Protein AF-A0A1M6ESG2-F1 (afdb_monomer)

InterPro domains:
  IPR046499 Domain of unknown function DUF6677 [PF20382] (13-50)

Structure (mmCIF, N/CA/C/O backbone):
data_AF-A0A1M6ESG2-F1
#
_entry.id   AF-A0A1M6ESG2-F1
#
loop_
_atom_site.group_PDB
_atom_site.id
_atom_site.type_symbol
_atom_site.label_atom_id
_atom_site.label_alt_id
_atom_site.label_comp_id
_atom_site.label_asym_id
_atom_site.label_entity_id
_atom_site.label_seq_id
_atom_site.pdbx_PDB_ins_code
_atom_site.Cartn_x
_atom_site.Cartn_y
_atom_site.Cartn_z
_atom_site.occupancy
_atom_site.B_iso_or_equiv
_atom_site.auth_seq_id
_atom_site.auth_comp_id
_atom_site.auth_asym_id
_atom_site.auth_atom_id
_atom_site.pdbx_PDB_model_num
ATOM 1 N N . MET A 1 1 ? -15.872 -0.713 32.027 1.00 65.50 1 MET A N 1
ATOM 2 C CA . MET A 1 1 ? -15.291 0.191 31.007 1.00 65.50 1 MET A CA 1
ATOM 3 C C . MET A 1 1 ? -13.939 -0.360 30.588 1.00 65.50 1 MET A C 1
ATOM 5 O O . MET A 1 1 ? -13.193 -0.824 31.445 1.00 65.50 1 MET A O 1
ATOM 9 N N . LYS A 1 2 ? -13.654 -0.403 29.286 1.00 86.25 2 LYS A N 1
ATOM 10 C CA . LYS A 1 2 ? -12.366 -0.890 28.767 1.00 86.25 2 LYS A CA 1
ATOM 11 C C . LYS A 1 2 ? -11.299 0.181 29.011 1.00 86.25 2 LYS A C 1
ATOM 13 O O . LYS A 1 2 ? -11.618 1.360 29.013 1.00 86.25 2 LYS A O 1
ATOM 18 N N . SER A 1 3 ? -10.057 -0.213 29.293 1.00 93.06 3 SER A N 1
ATOM 19 C CA . SER A 1 3 ? -8.995 0.742 29.654 1.00 93.06 3 SER A CA 1
ATOM 20 C C . SER A 1 3 ? -8.219 1.209 28.421 1.00 93.06 3 SER A C 1
ATOM 22 O O . SER A 1 3 ? -7.765 0.377 27.630 1.00 93.06 3 SER A O 1
ATOM 24 N N . ARG A 1 4 ? -7.990 2.525 28.291 1.00 91.50 4 ARG A N 1
ATOM 25 C CA . ARG A 1 4 ? -7.125 3.108 27.245 1.00 91.50 4 ARG A CA 1
ATOM 26 C C . ARG A 1 4 ? -5.704 2.558 27.290 1.00 91.50 4 ARG A C 1
ATOM 28 O O . ARG A 1 4 ? -5.170 2.156 26.259 1.00 91.50 4 ARG A O 1
ATOM 35 N N . PHE A 1 5 ? -5.139 2.450 28.493 1.00 93.12 5 PHE A N 1
ATOM 36 C CA . PHE A 1 5 ? -3.799 1.904 28.695 1.00 93.12 5 PHE A CA 1
ATOM 37 C C . PHE A 1 5 ? -3.711 0.443 28.241 1.00 93.12 5 PHE A C 1
ATOM 39 O O . PHE A 1 5 ? -2.838 0.101 27.451 1.00 93.12 5 PHE A O 1
ATOM 46 N N . LYS A 1 6 ? -4.667 -0.411 28.641 1.00 95.12 6 LYS A N 1
ATOM 47 C CA . LYS A 1 6 ? -4.703 -1.808 28.166 1.00 95.12 6 LYS A CA 1
ATOM 48 C C . LYS A 1 6 ? -4.867 -1.890 26.650 1.00 95.12 6 LYS A C 1
ATOM 50 O O . LYS A 1 6 ? -4.175 -2.675 26.020 1.00 95.12 6 LYS A O 1
ATOM 55 N N . THR A 1 7 ? -5.727 -1.052 26.070 1.00 95.06 7 THR A N 1
ATOM 56 C CA . THR A 1 7 ? -5.921 -0.968 24.612 1.00 95.06 7 THR A CA 1
ATOM 57 C C . THR A 1 7 ? -4.618 -0.608 23.898 1.00 95.06 7 THR A C 1
ATOM 59 O O . THR A 1 7 ? -4.300 -1.198 22.871 1.00 95.06 7 THR A O 1
ATOM 62 N N . PHE A 1 8 ? -3.841 0.327 24.451 1.00 94.44 8 PHE A N 1
ATOM 63 C CA . PHE A 1 8 ? -2.551 0.738 23.895 1.00 94.44 8 PHE A CA 1
ATOM 64 C C . PHE A 1 8 ? -1.536 -0.405 23.938 1.00 94.44 8 PHE A C 1
ATOM 66 O O . PHE A 1 8 ? -0.973 -0.752 22.905 1.00 94.44 8 PHE A O 1
ATOM 73 N N . ILE A 1 9 ? -1.376 -1.043 25.102 1.00 96.75 9 ILE A N 1
ATOM 74 C CA . ILE A 1 9 ? -0.462 -2.180 25.272 1.00 96.75 9 ILE A CA 1
ATOM 75 C C . ILE A 1 9 ? -0.842 -3.336 24.343 1.00 96.75 9 ILE A C 1
ATOM 77 O O . ILE A 1 9 ? 0.025 -3.897 23.679 1.00 96.75 9 ILE A O 1
ATOM 81 N N . LEU A 1 10 ? -2.132 -3.667 24.234 1.00 96.44 10 LEU A N 1
ATOM 82 C CA . LEU A 1 10 ? -2.577 -4.745 23.350 1.00 96.44 10 LEU A CA 1
ATOM 83 C C . LEU A 1 10 ? -2.401 -4.406 21.869 1.00 96.44 10 LEU A C 1
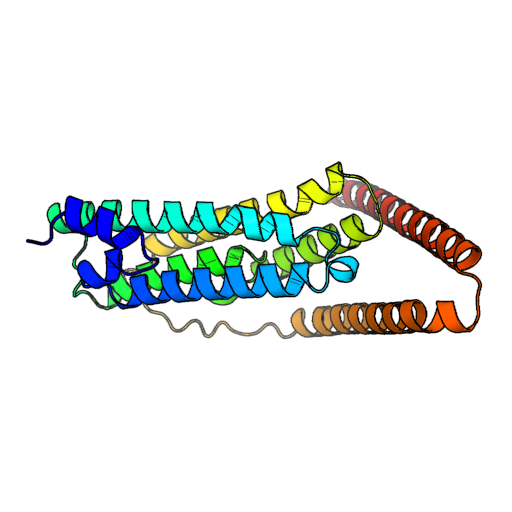ATOM 85 O O . LEU A 1 10 ? -2.177 -5.308 21.072 1.00 96.44 10 LEU A O 1
ATOM 89 N N . SER A 1 11 ? -2.433 -3.124 21.501 1.00 95.44 11 SER A N 1
ATOM 90 C CA . SER A 1 11 ? -2.168 -2.686 20.126 1.00 95.44 11 SER A CA 1
ATOM 91 C C . SER A 1 11 ? -0.721 -2.923 19.685 1.00 95.44 11 SER A C 1
ATOM 93 O O . SER A 1 11 ? -0.436 -2.798 18.499 1.00 95.44 11 SER A O 1
ATOM 95 N N . ALA A 1 12 ? 0.193 -3.306 20.584 1.00 94.81 12 ALA A N 1
ATOM 96 C CA . ALA A 1 12 ? 1.509 -3.798 20.179 1.00 94.81 12 ALA A CA 1
ATOM 97 C C . ALA A 1 12 ? 1.399 -5.039 19.272 1.00 94.81 12 ALA A C 1
ATOM 99 O O . ALA A 1 12 ? 2.230 -5.241 18.391 1.00 94.81 12 ALA A O 1
ATOM 100 N N . ILE A 1 13 ? 0.350 -5.850 19.423 1.00 96.06 13 ILE A N 1
ATOM 101 C CA . ILE A 1 13 ? 0.052 -6.938 18.491 1.00 96.06 13 ILE A CA 1
ATOM 102 C C . ILE A 1 13 ? -1.038 -6.442 17.528 1.00 96.06 13 ILE A C 1
ATOM 104 O O . ILE A 1 13 ? -2.117 -6.058 17.994 1.00 96.06 13 ILE A O 1
ATOM 108 N N . PRO A 1 14 ? -0.790 -6.448 16.202 1.00 94.69 14 PRO A N 1
ATOM 109 C CA . PRO A 1 14 ? -1.751 -5.970 15.216 1.00 94.69 14 PRO A CA 1
ATOM 110 C C . PRO A 1 14 ? -3.157 -6.538 15.427 1.00 94.69 14 PRO A C 1
ATOM 112 O O . PRO A 1 14 ? -3.349 -7.752 15.460 1.00 94.69 14 PRO A O 1
ATOM 115 N N . GLY A 1 15 ? -4.139 -5.650 15.574 1.00 95.00 15 GLY A N 1
ATOM 116 C CA . GLY A 1 15 ? -5.551 -5.997 15.702 1.00 95.00 15 GLY A CA 1
ATOM 117 C C . GLY A 1 15 ? -6.035 -6.334 17.115 1.00 95.00 15 GLY A C 1
ATOM 118 O O . GLY A 1 15 ? -7.230 -6.188 17.386 1.00 95.00 15 GLY A O 1
ATOM 119 N N . LEU A 1 16 ? -5.155 -6.710 18.053 1.00 96.62 16 LEU A N 1
ATOM 120 C CA . LEU A 1 16 ? -5.589 -7.081 19.408 1.00 96.62 16 LEU A CA 1
ATOM 121 C C . LEU A 1 16 ? -6.194 -5.903 20.180 1.00 96.62 16 LEU A C 1
ATOM 123 O O . LEU A 1 16 ? -7.131 -6.106 20.951 1.00 96.62 16 LEU A O 1
ATOM 127 N N . GLY A 1 17 ? -5.717 -4.674 19.957 1.00 96.31 17 GLY A N 1
ATOM 128 C CA . GLY A 1 17 ? -6.309 -3.469 20.547 1.00 96.31 17 GLY A CA 1
ATOM 129 C C . GLY A 1 17 ? -7.809 -3.355 20.254 1.00 96.31 17 GLY A C 1
ATOM 130 O O . GLY A 1 17 ? -8.613 -3.201 21.172 1.00 96.31 17 GLY A O 1
ATOM 131 N N . HIS A 1 18 ? -8.204 -3.512 18.989 1.00 96.25 18 HIS A N 1
ATOM 132 C CA . HIS A 1 18 ? -9.606 -3.475 18.557 1.00 96.25 18 HIS A CA 1
ATOM 133 C C . HIS A 1 18 ? -10.414 -4.676 19.042 1.00 96.25 18 HIS A C 1
ATOM 135 O O . HIS A 1 18 ? -11.545 -4.496 19.490 1.00 96.25 18 HIS A O 1
ATOM 141 N N . ILE A 1 19 ? -9.825 -5.876 19.040 1.00 96.38 19 ILE A N 1
ATOM 142 C CA . ILE A 1 19 ? -10.475 -7.082 19.581 1.00 96.38 19 ILE A CA 1
ATOM 143 C C . ILE A 1 19 ? -10.783 -6.895 21.069 1.00 96.38 19 ILE A C 1
ATOM 145 O O . ILE A 1 19 ? -11.898 -7.169 21.510 1.00 96.38 19 ILE A O 1
ATOM 149 N N . TYR A 1 20 ? -9.847 -6.339 21.844 1.00 96.31 20 TYR A N 1
ATOM 150 C CA . TYR A 1 20 ? -10.104 -5.997 23.241 1.00 96.31 20 TYR A CA 1
ATOM 151 C C . TYR A 1 20 ? -11.260 -5.011 23.370 1.00 96.31 20 TYR A C 1
ATOM 153 O O . TYR A 1 20 ? -12.117 -5.211 24.229 1.00 96.31 20 TYR A O 1
ATOM 161 N N . LEU A 1 21 ? -11.340 -4.003 22.492 1.00 94.44 21 LEU A N 1
ATOM 162 C CA . LEU A 1 21 ? -12.456 -3.052 22.425 1.00 94.44 21 LEU A CA 1
ATOM 163 C C . LEU A 1 21 ? -13.793 -3.675 22.022 1.00 94.44 21 LEU A C 1
ATOM 165 O O . LEU A 1 21 ? -14.824 -3.110 22.375 1.00 94.44 21 LEU A O 1
ATOM 169 N N . GLY A 1 22 ? -13.814 -4.894 21.483 1.00 92.69 22 GLY A N 1
ATOM 170 C CA . GLY A 1 22 ? -15.018 -5.562 20.975 1.00 92.69 22 GLY A CA 1
ATOM 171 C C . GLY A 1 22 ? -15.261 -5.303 19.486 1.00 92.69 22 GLY A C 1
ATOM 172 O O . GLY A 1 22 ? -16.170 -5.884 18.912 1.00 92.69 22 GLY A O 1
ATOM 173 N N . ASP A 1 23 ? -14.411 -4.497 18.843 1.00 93.38 23 ASP A N 1
ATOM 174 C CA . ASP A 1 23 ? -14.426 -4.234 17.400 1.00 93.38 23 ASP A CA 1
ATOM 175 C C . ASP A 1 23 ? -13.613 -5.326 16.672 1.00 93.38 23 ASP A C 1
ATOM 177 O O . ASP A 1 23 ? -12.564 -5.085 16.065 1.00 93.38 23 ASP A O 1
ATOM 181 N N . THR A 1 24 ? -14.054 -6.580 16.826 1.00 94.50 24 THR A N 1
ATOM 182 C CA . THR A 1 24 ? -13.313 -7.777 16.393 1.00 94.50 24 THR A CA 1
ATOM 183 C C . THR A 1 24 ? -13.048 -7.775 14.891 1.00 94.50 24 THR A C 1
ATOM 185 O O . THR A 1 24 ? -11.926 -8.051 14.468 1.00 94.50 24 THR A O 1
ATOM 188 N N . SER A 1 25 ? -14.045 -7.403 14.084 1.00 93.94 25 SER A N 1
ATOM 189 C CA . SER A 1 25 ? -13.920 -7.310 12.626 1.00 93.94 25 SER A CA 1
ATOM 190 C C . SER A 1 25 ? -12.795 -6.361 12.221 1.00 93.94 25 SER A C 1
ATOM 192 O O . SER A 1 25 ? -11.955 -6.709 11.392 1.00 93.94 25 SER A O 1
ATOM 194 N N . ARG A 1 26 ? -12.716 -5.187 12.857 1.00 94.75 26 ARG A N 1
ATOM 195 C CA . ARG A 1 26 ? -11.664 -4.204 12.591 1.00 94.75 26 ARG A CA 1
ATOM 196 C C . ARG A 1 26 ? -10.283 -4.700 13.002 1.00 94.75 26 ARG A C 1
ATOM 198 O O . ARG A 1 26 ? -9.318 -4.496 12.267 1.00 94.75 26 ARG A O 1
ATOM 205 N N . GLY A 1 27 ? -10.198 -5.400 14.133 1.00 96.69 27 GLY A N 1
ATOM 206 C CA . GLY A 1 27 ? -8.962 -6.045 14.567 1.00 96.69 27 GLY A CA 1
ATOM 207 C C . GLY A 1 27 ? -8.467 -7.106 13.582 1.00 96.69 27 GLY A C 1
ATOM 208 O O . GLY A 1 27 ? -7.297 -7.093 13.204 1.00 96.69 27 GLY A O 1
ATOM 209 N N . ILE A 1 28 ? -9.367 -7.967 13.095 1.00 97.50 28 ILE A N 1
ATOM 210 C CA . ILE A 1 28 ? -9.048 -8.984 12.082 1.00 97.50 28 ILE A CA 1
ATOM 211 C C . ILE A 1 28 ? -8.549 -8.332 10.789 1.00 97.50 28 ILE A C 1
ATOM 213 O O . ILE A 1 28 ? -7.563 -8.799 10.222 1.00 97.50 28 ILE A O 1
ATOM 217 N N . ILE A 1 29 ? -9.171 -7.235 10.339 1.00 97.69 29 ILE A N 1
ATOM 218 C CA . ILE A 1 29 ? -8.730 -6.534 9.126 1.00 97.69 29 ILE A CA 1
ATOM 219 C C . ILE A 1 29 ? -7.280 -6.050 9.266 1.00 97.69 29 ILE A C 1
ATOM 221 O O . ILE A 1 29 ? -6.479 -6.283 8.363 1.00 97.69 29 ILE A O 1
ATOM 225 N N . PHE A 1 30 ? -6.908 -5.430 10.392 1.00 97.81 30 PHE A N 1
ATOM 226 C CA . PHE A 1 30 ? -5.522 -4.998 10.617 1.00 97.81 30 PHE A CA 1
ATOM 227 C C . PHE A 1 30 ? -4.536 -6.161 10.717 1.00 97.81 30 PHE A C 1
ATOM 229 O O . PHE A 1 30 ? -3.433 -6.070 10.178 1.00 97.81 30 PHE A O 1
ATOM 236 N N . PHE A 1 31 ? -4.930 -7.252 11.376 1.00 97.50 31 PHE A N 1
ATOM 237 C CA . PHE A 1 31 ? -4.107 -8.454 11.459 1.00 97.50 31 PHE A CA 1
ATOM 238 C C . PHE A 1 31 ? -3.822 -9.028 10.064 1.00 97.50 31 PHE A C 1
ATOM 240 O O . PHE A 1 31 ? -2.662 -9.208 9.695 1.00 97.50 31 PHE A O 1
ATOM 247 N N . ILE A 1 32 ? -4.869 -9.230 9.253 1.00 97.75 32 ILE A N 1
ATOM 248 C CA . ILE A 1 32 ? -4.740 -9.709 7.870 1.00 97.75 32 ILE A CA 1
ATOM 249 C C . ILE A 1 32 ? -3.886 -8.745 7.046 1.00 97.75 32 ILE A C 1
ATOM 251 O O . ILE A 1 32 ? -3.009 -9.190 6.312 1.00 97.75 32 ILE A O 1
ATOM 255 N N . ALA A 1 33 ? -4.099 -7.435 7.178 1.00 96.81 33 ALA A N 1
ATOM 256 C CA . ALA A 1 33 ? -3.350 -6.434 6.427 1.00 96.81 33 ALA A CA 1
ATOM 257 C C . ALA A 1 33 ? -1.839 -6.508 6.694 1.00 96.81 33 ALA A C 1
ATOM 259 O O . ALA A 1 33 ? -1.052 -6.478 5.750 1.00 96.81 33 ALA A O 1
ATOM 260 N N . ILE A 1 34 ? -1.433 -6.672 7.958 1.00 96.25 34 ILE A N 1
ATOM 261 C CA . ILE A 1 34 ? -0.022 -6.856 8.318 1.00 96.25 34 ILE A CA 1
ATOM 262 C C . ILE A 1 34 ? 0.521 -8.173 7.760 1.00 96.25 34 ILE A C 1
ATOM 264 O O . ILE A 1 34 ? 1.595 -8.173 7.165 1.00 96.25 34 ILE A O 1
ATOM 268 N N . VAL A 1 35 ? -0.217 -9.281 7.884 1.00 96.69 35 VAL A N 1
ATOM 269 C CA . VAL A 1 35 ? 0.207 -10.581 7.330 1.00 96.69 35 VAL A CA 1
ATOM 270 C C . VAL A 1 35 ? 0.411 -10.493 5.815 1.00 96.69 35 VAL A C 1
ATOM 272 O O . VAL A 1 35 ? 1.445 -10.927 5.307 1.00 96.69 35 VAL A O 1
ATOM 275 N N . VAL A 1 36 ? -0.534 -9.883 5.096 1.00 95.12 36 VAL A N 1
ATOM 276 C CA . VAL A 1 36 ? -0.448 -9.673 3.644 1.00 95.12 36 VAL A CA 1
ATOM 277 C C . VAL A 1 36 ? 0.743 -8.786 3.289 1.00 95.12 36 VAL A C 1
ATOM 279 O O . VAL A 1 36 ? 1.459 -9.104 2.341 1.00 95.12 36 VAL A O 1
ATOM 282 N N . MET A 1 37 ? 1.002 -7.712 4.039 1.00 93.88 37 MET A N 1
ATOM 283 C CA . MET A 1 37 ? 2.168 -6.853 3.807 1.00 93.88 37 MET A CA 1
ATOM 284 C C . MET A 1 37 ? 3.491 -7.584 4.036 1.00 93.88 37 MET A C 1
ATOM 286 O O . MET A 1 37 ? 4.368 -7.505 3.179 1.00 93.88 37 MET A O 1
ATOM 290 N N . CY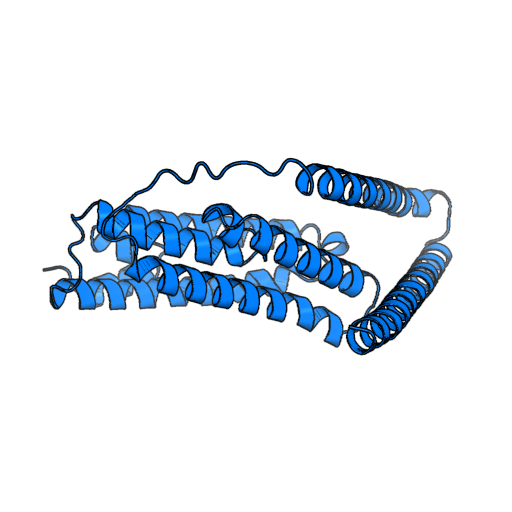S A 1 38 ? 3.631 -8.327 5.138 1.00 94.75 38 CYS A N 1
ATOM 291 C CA . CYS A 1 38 ? 4.831 -9.114 5.428 1.00 94.75 38 CYS A CA 1
ATOM 292 C C . CYS A 1 38 ? 5.081 -10.173 4.348 1.00 94.75 38 CYS A C 1
ATOM 294 O O . CYS A 1 38 ? 6.207 -10.328 3.873 1.00 94.75 38 CYS A O 1
ATOM 296 N N . PHE A 1 39 ? 4.025 -10.876 3.926 1.00 94.25 39 PHE A N 1
ATOM 297 C CA . PHE A 1 39 ? 4.115 -11.857 2.849 1.00 94.25 39 PHE A CA 1
ATOM 298 C C . PHE A 1 39 ? 4.499 -11.199 1.519 1.00 94.25 39 PHE A C 1
ATOM 300 O O . PHE A 1 39 ? 5.395 -11.686 0.837 1.00 94.25 39 PHE A O 1
ATOM 307 N N . SER A 1 40 ? 3.875 -10.069 1.174 1.00 90.50 40 SER A N 1
ATOM 308 C CA . SER A 1 40 ? 4.159 -9.339 -0.069 1.00 90.50 40 SER A CA 1
ATOM 309 C C . SER A 1 40 ? 5.597 -8.822 -0.102 1.00 90.50 40 SER A C 1
ATOM 311 O O . SER A 1 40 ? 6.292 -9.031 -1.091 1.00 90.50 40 SER A O 1
ATOM 313 N N . SER A 1 41 ? 6.075 -8.219 0.993 1.00 91.69 41 SER A N 1
ATOM 314 C CA . SER A 1 41 ? 7.471 -7.783 1.140 1.00 91.69 41 SER A CA 1
ATOM 315 C C . SER A 1 41 ? 8.440 -8.961 0.993 1.00 91.69 41 SER A C 1
ATOM 317 O O . SER A 1 41 ? 9.367 -8.877 0.191 1.00 91.69 41 SER A O 1
ATOM 319 N N . SER A 1 42 ? 8.175 -10.091 1.659 1.00 90.75 42 SER A N 1
ATOM 320 C CA . SER A 1 42 ? 9.022 -11.292 1.569 1.00 90.75 42 SER A CA 1
ATOM 321 C C . SER A 1 42 ? 9.051 -11.872 0.151 1.00 90.75 42 SER A C 1
ATOM 323 O O . SER A 1 42 ? 10.116 -12.192 -0.374 1.00 90.75 42 SER A O 1
ATOM 325 N N . PHE A 1 43 ? 7.886 -11.976 -0.496 1.00 89.50 43 PHE A N 1
ATOM 326 C CA . PHE A 1 43 ? 7.759 -12.463 -1.869 1.00 89.50 43 PHE A CA 1
ATOM 327 C C . PHE A 1 43 ? 8.506 -11.563 -2.857 1.00 89.50 43 PHE A C 1
ATOM 329 O O . PHE A 1 43 ? 9.227 -12.057 -3.724 1.00 89.50 43 PHE A O 1
ATOM 336 N N . MET A 1 44 ? 8.369 -10.243 -2.723 1.00 88.44 44 MET A N 1
ATOM 337 C CA . MET A 1 44 ? 9.058 -9.285 -3.587 1.00 88.44 44 MET A CA 1
ATOM 338 C C . MET A 1 44 ? 10.565 -9.252 -3.324 1.00 88.44 44 MET A C 1
ATOM 340 O O . MET A 1 44 ? 11.333 -9.153 -4.276 1.00 88.44 44 MET A O 1
ATOM 344 N N . GLY A 1 45 ? 10.991 -9.372 -2.064 1.00 88.50 45 GLY A N 1
ATOM 345 C CA . GLY A 1 45 ? 12.401 -9.453 -1.683 1.00 88.50 45 GLY A CA 1
ATOM 346 C C . GLY A 1 45 ? 13.075 -10.708 -2.237 1.00 88.50 45 GLY A C 1
ATOM 347 O O . GLY A 1 45 ? 14.169 -10.628 -2.787 1.00 88.50 45 GLY A O 1
ATOM 348 N N . TYR A 1 46 ? 12.387 -11.854 -2.199 1.00 87.50 46 TYR A N 1
ATOM 349 C CA . TYR A 1 46 ? 12.862 -13.084 -2.840 1.00 87.50 46 TYR A CA 1
ATOM 350 C C . TYR A 1 46 ? 12.982 -12.939 -4.368 1.00 87.50 46 TYR A C 1
ATOM 352 O O . TYR A 1 46 ? 13.898 -13.481 -4.978 1.00 87.50 46 TYR A O 1
ATOM 360 N N . ASN A 1 47 ? 12.090 -12.162 -4.989 1.00 82.38 47 ASN A N 1
ATOM 361 C CA . ASN A 1 47 ? 12.079 -11.884 -6.428 1.00 82.38 47 ASN A CA 1
ATOM 362 C C . ASN A 1 47 ? 12.673 -10.496 -6.756 1.00 82.38 47 ASN A C 1
ATOM 364 O O . ASN A 1 47 ? 12.131 -9.766 -7.592 1.00 82.38 47 ASN A O 1
ATOM 368 N N . HIS A 1 48 ? 13.775 -10.115 -6.096 1.00 77.44 48 HIS A N 1
ATOM 369 C CA . HIS A 1 48 ? 14.353 -8.766 -6.172 1.00 77.44 48 HIS A CA 1
ATOM 370 C C . HIS A 1 48 ? 14.612 -8.277 -7.608 1.00 77.44 48 HIS A C 1
ATOM 372 O O . HIS A 1 48 ? 14.377 -7.108 -7.912 1.00 77.44 48 HIS A O 1
ATOM 378 N N . GLU A 1 49 ? 15.058 -9.165 -8.499 1.00 71.25 49 GLU A N 1
ATOM 379 C CA . GLU A 1 49 ? 15.332 -8.847 -9.908 1.00 71.25 49 GLU A CA 1
ATOM 380 C C . GLU A 1 49 ? 14.079 -8.384 -10.667 1.00 71.25 49 GLU A C 1
ATOM 382 O O . GLU A 1 49 ? 14.162 -7.497 -11.512 1.00 71.25 49 GLU A O 1
ATOM 387 N N . VAL A 1 50 ? 12.909 -8.938 -10.333 1.00 70.06 50 VAL A N 1
ATOM 388 C CA . VAL A 1 50 ? 11.626 -8.597 -10.969 1.00 70.06 50 VAL A CA 1
ATOM 389 C C . VAL A 1 50 ? 11.050 -7.309 -10.382 1.00 70.06 50 VAL A C 1
ATOM 391 O O . VAL A 1 50 ? 10.507 -6.479 -11.106 1.00 70.06 50 VAL A O 1
ATOM 394 N N . PHE A 1 51 ? 11.168 -7.125 -9.066 1.00 72.19 51 PHE A N 1
ATOM 395 C CA . PHE A 1 51 ? 10.538 -6.006 -8.361 1.00 72.19 51 PHE A CA 1
ATOM 396 C C . PHE A 1 51 ? 11.460 -4.804 -8.128 1.00 72.19 51 PHE A C 1
ATOM 398 O O . PHE A 1 51 ? 11.023 -3.829 -7.521 1.00 72.19 51 PHE A O 1
ATOM 405 N N . ASN A 1 52 ? 12.705 -4.851 -8.613 1.00 71.50 52 ASN A N 1
ATOM 406 C CA . ASN A 1 52 ? 13.667 -3.744 -8.656 1.00 71.50 52 ASN A CA 1
ATOM 407 C C . ASN A 1 52 ? 13.708 -2.902 -7.362 1.00 71.50 52 ASN A C 1
ATOM 409 O O . ASN A 1 52 ? 13.502 -1.688 -7.378 1.00 71.50 52 ASN A O 1
ATOM 413 N N . GLY A 1 53 ? 13.879 -3.560 -6.211 1.00 73.25 53 GLY A N 1
ATOM 414 C CA . GLY A 1 53 ? 13.982 -2.872 -4.920 1.00 73.25 53 GLY A CA 1
ATOM 415 C C . GLY A 1 53 ? 12.665 -2.366 -4.310 1.00 73.25 53 GLY A C 1
ATOM 416 O O . GLY A 1 53 ? 12.685 -1.857 -3.193 1.00 73.25 53 GLY A O 1
ATOM 417 N N . MET A 1 54 ? 11.501 -2.558 -4.948 1.00 76.25 54 MET A N 1
ATOM 418 C CA . MET A 1 54 ? 10.206 -2.115 -4.395 1.00 76.25 54 MET A CA 1
ATOM 419 C C . MET A 1 54 ? 9.830 -2.770 -3.059 1.00 76.25 54 MET A C 1
ATOM 421 O O . MET A 1 54 ? 9.003 -2.228 -2.330 1.00 76.25 54 MET A O 1
ATOM 425 N N . HIS A 1 55 ? 10.415 -3.916 -2.713 1.00 86.06 55 HIS A N 1
ATOM 426 C CA . HIS A 1 55 ? 10.188 -4.574 -1.423 1.00 86.06 55 HIS A CA 1
ATOM 427 C C . HIS A 1 55 ? 10.484 -3.653 -0.222 1.00 86.06 55 HIS A C 1
ATOM 429 O O . HIS A 1 55 ? 9.674 -3.608 0.703 1.00 86.06 55 HIS A O 1
ATOM 435 N N . HIS A 1 56 ? 11.529 -2.816 -0.293 1.00 86.00 56 HIS A N 1
ATOM 436 C CA . HIS A 1 56 ? 11.848 -1.826 0.745 1.00 86.00 56 HIS A CA 1
ATOM 437 C C . HIS A 1 56 ? 10.733 -0.807 0.973 1.00 86.00 56 HIS A C 1
ATOM 439 O O . HIS A 1 56 ? 10.504 -0.346 2.089 1.00 86.00 56 HIS A O 1
ATOM 445 N N . PHE A 1 57 ? 10.003 -0.456 -0.084 1.00 83.88 57 PHE A N 1
ATOM 446 C CA . PHE A 1 57 ? 8.872 0.445 0.052 1.00 83.88 57 PHE A CA 1
ATOM 447 C C . PHE A 1 57 ? 7.745 -0.197 0.882 1.00 83.88 57 PHE A C 1
ATOM 449 O O . PHE A 1 57 ? 7.204 0.446 1.781 1.00 83.88 57 PHE A O 1
ATOM 456 N N . PHE A 1 58 ? 7.430 -1.476 0.647 1.00 86.44 58 PHE A N 1
ATOM 457 C CA . PHE A 1 58 ? 6.439 -2.206 1.448 1.00 86.44 58 PHE A CA 1
ATOM 458 C C . PHE A 1 58 ? 6.916 -2.451 2.885 1.00 86.44 58 PHE A C 1
ATOM 460 O O . PHE A 1 58 ? 6.116 -2.336 3.810 1.00 86.44 58 PHE A O 1
ATOM 467 N N . GLU A 1 59 ? 8.209 -2.708 3.090 1.00 91.50 59 GLU A N 1
ATOM 468 C CA . GLU A 1 59 ? 8.818 -2.811 4.425 1.00 91.50 59 GLU A CA 1
ATOM 469 C C . GLU A 1 59 ? 8.624 -1.529 5.234 1.00 91.50 59 GLU A C 1
ATOM 471 O O . GLU A 1 59 ? 8.241 -1.595 6.399 1.00 91.50 59 GLU A O 1
ATOM 476 N N . CYS A 1 60 ? 8.791 -0.361 4.606 1.00 91.56 60 CYS A N 1
ATOM 477 C CA . CYS A 1 60 ? 8.527 0.933 5.234 1.00 91.56 60 CYS A CA 1
ATOM 478 C C . CYS A 1 60 ? 7.043 1.151 5.578 1.00 91.56 60 CYS A C 1
ATOM 480 O O . CYS A 1 60 ? 6.739 1.869 6.531 1.00 91.56 60 CYS A O 1
ATOM 482 N N . LEU A 1 61 ? 6.105 0.538 4.847 1.00 92.31 61 LEU A N 1
ATOM 483 C CA . LEU A 1 61 ? 4.672 0.650 5.144 1.00 92.31 61 LEU A CA 1
ATOM 484 C C . LEU A 1 61 ? 4.242 -0.175 6.362 1.00 92.31 61 LEU A C 1
ATOM 486 O O . LEU A 1 61 ? 3.283 0.211 7.029 1.00 92.31 61 LEU A O 1
ATOM 490 N N . ILE A 1 62 ? 4.940 -1.264 6.689 1.00 95.38 62 ILE A N 1
ATOM 491 C CA . ILE A 1 62 ? 4.617 -2.119 7.843 1.00 95.38 62 ILE A CA 1
ATOM 492 C C . ILE A 1 62 ? 4.627 -1.338 9.171 1.00 95.38 62 ILE A C 1
ATOM 494 O O . ILE A 1 62 ? 3.597 -1.344 9.850 1.00 95.38 62 ILE A O 1
ATOM 498 N N . PRO A 1 63 ? 5.706 -0.627 9.570 1.00 95.81 63 PRO A N 1
ATOM 499 C CA . PRO A 1 63 ? 5.709 0.136 10.817 1.00 95.81 63 PRO A CA 1
ATOM 500 C C . PRO A 1 63 ? 4.704 1.294 10.786 1.00 95.81 63 PRO A C 1
ATOM 502 O O . PRO A 1 63 ? 4.127 1.626 11.821 1.00 95.81 63 PRO A O 1
ATOM 505 N N . ILE A 1 64 ? 4.433 1.873 9.609 1.00 95.06 64 ILE A N 1
ATOM 506 C CA . ILE A 1 64 ? 3.410 2.916 9.445 1.00 95.06 64 ILE A CA 1
ATOM 507 C C . ILE A 1 64 ? 2.017 2.342 9.718 1.00 95.06 64 ILE A C 1
ATOM 509 O O . ILE A 1 64 ? 1.257 2.928 10.487 1.00 95.06 64 ILE A O 1
ATOM 513 N N . LEU A 1 65 ? 1.680 1.188 9.135 1.00 95.88 65 LEU A N 1
ATOM 514 C CA . LEU A 1 65 ? 0.406 0.511 9.368 1.00 95.88 65 LEU A CA 1
ATOM 515 C C . LEU A 1 65 ? 0.278 0.053 10.827 1.00 95.88 65 LEU A C 1
ATOM 517 O O . LEU A 1 65 ? -0.791 0.178 11.427 1.00 95.88 65 LEU A O 1
ATOM 521 N N . TRP A 1 66 ? 1.373 -0.425 11.415 1.00 95.69 66 TRP A N 1
ATOM 522 C CA . TRP A 1 66 ? 1.426 -0.844 12.812 1.00 95.69 66 TRP A CA 1
ATOM 523 C C . TRP A 1 66 ? 1.183 0.320 13.786 1.00 95.69 66 TRP A C 1
ATOM 525 O O . TRP A 1 66 ? 0.383 0.193 14.719 1.00 95.69 66 TRP A O 1
ATOM 535 N N . ALA A 1 67 ? 1.787 1.484 13.532 1.00 96.12 67 ALA A N 1
ATOM 536 C CA . ALA A 1 67 ? 1.515 2.707 14.283 1.00 96.12 67 ALA A CA 1
ATOM 537 C C . ALA A 1 67 ? 0.082 3.209 14.044 1.00 96.12 67 ALA A C 1
ATOM 539 O O . ALA A 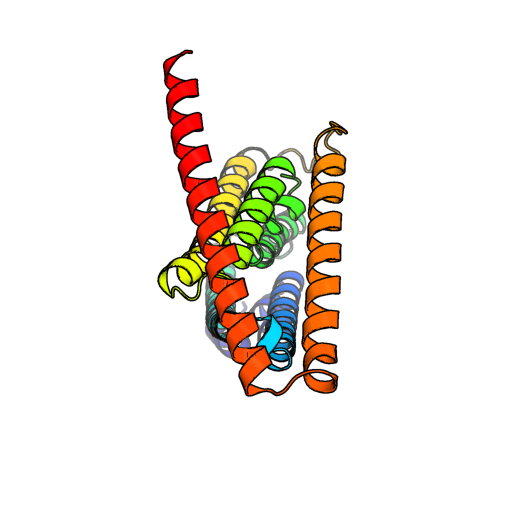1 67 ? -0.619 3.569 14.993 1.00 96.12 67 ALA A O 1
ATOM 540 N N . TYR A 1 68 ? -0.382 3.185 12.791 1.00 96.00 68 TYR A N 1
ATOM 541 C CA . TYR A 1 68 ? -1.729 3.610 12.419 1.00 96.00 68 TYR A CA 1
ATOM 542 C C . TYR A 1 68 ? -2.803 2.817 13.166 1.00 96.00 68 TYR A C 1
ATOM 544 O O . TYR A 1 68 ? -3.700 3.427 13.741 1.00 96.00 68 TYR A O 1
ATOM 552 N N . GLN A 1 69 ? -2.701 1.484 13.232 1.00 96.44 69 GLN A N 1
ATOM 553 C CA . GLN A 1 69 ? -3.695 0.678 13.949 1.00 96.44 69 GLN A CA 1
ATOM 554 C C . GLN A 1 69 ? -3.673 0.919 15.466 1.00 96.44 69 GLN A C 1
ATOM 556 O O . GLN A 1 69 ? -4.732 0.954 16.090 1.00 96.44 69 GLN A O 1
ATOM 561 N N . ALA A 1 70 ? -2.507 1.197 16.059 1.00 96.31 70 ALA A N 1
ATOM 562 C CA . ALA A 1 70 ? -2.427 1.545 17.477 1.00 96.31 70 ALA A CA 1
ATOM 563 C C . ALA A 1 70 ? -3.099 2.894 17.774 1.00 96.31 70 ALA A C 1
ATOM 565 O O . ALA A 1 70 ? -3.888 3.007 18.716 1.00 96.31 70 ALA A O 1
ATOM 566 N N . ILE A 1 71 ? -2.846 3.904 16.936 1.00 96.62 71 ILE A N 1
ATOM 567 C CA . ILE A 1 71 ? -3.502 5.215 17.027 1.00 96.62 71 ILE A CA 1
ATOM 568 C C . ILE A 1 71 ? -5.011 5.070 16.804 1.00 96.62 71 ILE A C 1
ATOM 570 O O . ILE A 1 71 ? -5.813 5.637 17.546 1.00 96.62 71 ILE A O 1
ATOM 574 N N . ASP A 1 72 ? -5.418 4.277 15.818 1.00 96.31 72 ASP A N 1
ATOM 575 C CA . ASP A 1 72 ? -6.820 4.053 15.493 1.00 96.31 72 ASP A CA 1
ATOM 576 C C . ASP A 1 72 ? -7.591 3.358 16.630 1.00 96.31 72 ASP A C 1
ATOM 578 O O . ASP A 1 72 ? -8.738 3.725 16.908 1.00 96.31 72 ASP A O 1
ATOM 582 N N . ALA A 1 73 ? -6.964 2.426 17.354 1.00 96.50 73 ALA A N 1
ATOM 583 C CA . ALA A 1 73 ? -7.545 1.828 18.555 1.00 96.50 73 ALA A CA 1
ATOM 584 C C . ALA A 1 73 ? -7.770 2.882 19.657 1.00 96.50 73 ALA A C 1
ATOM 586 O O . ALA A 1 73 ? -8.845 2.928 20.262 1.00 96.50 73 ALA A O 1
ATOM 587 N N . GLN A 1 74 ? -6.802 3.785 19.874 1.00 96.00 74 GLN A N 1
ATOM 588 C CA . GLN A 1 74 ? -6.923 4.887 20.844 1.00 96.00 74 GLN A CA 1
ATOM 589 C C . GLN A 1 74 ? -8.012 5.898 20.463 1.00 96.00 74 GLN A C 1
ATOM 591 O O . GLN A 1 74 ? -8.769 6.372 21.318 1.00 96.00 74 GLN A O 1
ATOM 596 N N . ILE A 1 75 ? -8.135 6.212 19.174 1.00 95.00 75 ILE A N 1
ATOM 597 C CA . ILE A 1 75 ? -9.212 7.066 18.667 1.00 95.00 75 ILE A CA 1
ATOM 598 C C . ILE A 1 75 ? -10.563 6.370 18.856 1.00 95.00 75 ILE A C 1
ATOM 600 O O . ILE A 1 75 ? -11.528 7.017 19.262 1.00 95.00 75 ILE A O 1
ATOM 604 N N . THR A 1 76 ? -10.642 5.063 18.600 1.00 94.69 76 THR A N 1
ATOM 605 C CA . THR A 1 76 ? -11.887 4.292 18.715 1.00 94.69 76 THR A CA 1
ATOM 606 C C . THR A 1 76 ? -12.397 4.271 20.154 1.00 94.69 76 THR A C 1
ATOM 608 O O . THR A 1 76 ? -13.532 4.683 20.380 1.00 94.69 76 THR A O 1
ATOM 611 N N . ILE A 1 77 ? -11.568 3.910 21.142 1.00 95.00 77 ILE A N 1
ATOM 612 C CA . ILE A 1 77 ? -11.990 3.943 22.556 1.00 95.00 77 ILE A CA 1
ATOM 613 C C . ILE A 1 77 ? -12.406 5.348 22.998 1.00 95.00 77 ILE A C 1
ATOM 615 O O . ILE A 1 77 ? -13.421 5.503 23.669 1.00 95.00 77 ILE A O 1
ATOM 619 N N . SER A 1 78 ? -11.687 6.383 22.553 1.00 94.75 78 SER A N 1
ATOM 620 C CA . SER A 1 78 ? -12.029 7.770 22.876 1.00 94.75 78 SER A CA 1
ATOM 621 C C . SER A 1 78 ? -13.384 8.173 22.291 1.00 94.75 78 SER A C 1
ATOM 623 O O . SER A 1 78 ? -14.133 8.918 22.914 1.00 94.75 78 SER A O 1
ATOM 625 N N . LYS A 1 79 ? -13.725 7.703 21.087 1.00 93.25 79 LYS A N 1
ATOM 626 C CA . LYS A 1 79 ? -15.035 7.965 20.481 1.00 93.25 79 LYS A CA 1
ATOM 627 C C . LYS A 1 79 ? -16.158 7.209 21.193 1.00 93.25 79 LYS A C 1
ATOM 629 O O . LYS A 1 79 ? -17.216 7.795 21.385 1.00 93.25 79 LYS A O 1
ATOM 634 N N . VAL A 1 80 ? -15.908 5.976 21.626 1.00 93.38 80 VAL A N 1
ATOM 635 C CA . VAL A 1 80 ? -16.866 5.166 22.397 1.00 93.38 80 VAL A CA 1
ATOM 636 C C . VAL A 1 80 ? -17.136 5.782 23.770 1.00 93.38 80 VAL A C 1
ATOM 638 O O . VAL A 1 80 ? -18.288 5.952 24.147 1.00 93.38 80 VAL A O 1
ATOM 641 N N . GLU A 1 81 ? -16.096 6.199 24.497 1.00 92.94 81 GLU A N 1
ATOM 642 C CA . GLU A 1 81 ? -16.245 6.864 25.803 1.00 92.94 81 GLU A CA 1
ATOM 643 C C . GLU A 1 81 ? -17.010 8.191 25.709 1.00 92.94 81 GLU A C 1
ATOM 645 O O . GLU A 1 81 ? -17.750 8.541 26.622 1.00 92.94 81 GLU A O 1
ATOM 650 N N . ASN A 1 82 ? -16.864 8.912 24.594 1.00 92.81 82 ASN A N 1
ATOM 651 C CA . ASN A 1 82 ? -17.597 10.151 24.328 1.00 92.81 82 ASN A CA 1
ATOM 652 C C . ASN A 1 82 ? -19.001 9.918 23.734 1.00 92.81 82 ASN A C 1
ATOM 654 O O . ASN A 1 82 ? -19.637 10.884 23.317 1.00 92.81 82 ASN A O 1
ATOM 658 N N . GLY A 1 83 ? -19.456 8.666 23.611 1.00 90.12 83 GLY A N 1
ATOM 659 C CA . GLY A 1 83 ? -20.759 8.329 23.029 1.00 90.12 83 GLY A CA 1
ATOM 660 C C . GLY A 1 83 ? -20.906 8.670 21.541 1.00 90.12 83 GLY A C 1
ATOM 661 O O . GLY A 1 83 ? -22.022 8.807 21.058 1.00 90.12 83 GLY A O 1
ATOM 662 N N . LYS A 1 84 ? -19.796 8.843 20.807 1.00 89.00 84 LYS A N 1
ATOM 663 C CA . LYS A 1 84 ? -19.795 9.185 19.370 1.00 89.00 84 LYS A CA 1
ATOM 664 C C . LYS A 1 84 ? -19.913 7.974 18.446 1.00 89.00 84 LYS A C 1
ATOM 666 O O . LYS A 1 84 ? -20.179 8.168 17.270 1.00 89.00 84 LYS A O 1
ATOM 671 N N . ILE A 1 85 ? -19.596 6.784 18.951 1.00 88.31 85 ILE A N 1
ATOM 672 C CA . ILE A 1 85 ? -19.631 5.510 18.223 1.00 88.31 85 ILE A CA 1
ATOM 673 C C . ILE A 1 85 ? -20.247 4.473 19.151 1.00 88.31 85 ILE A C 1
ATOM 675 O O . ILE A 1 85 ? -19.842 4.387 20.316 1.00 88.31 85 ILE A O 1
ATOM 679 N N . ILE A 1 86 ? -21.148 3.652 18.620 1.00 90.06 86 ILE A N 1
ATOM 680 C CA . ILE A 1 86 ? -21.694 2.486 19.317 1.00 90.06 86 ILE A CA 1
ATOM 681 C C . ILE A 1 86 ? -21.096 1.243 18.654 1.00 90.06 86 ILE A C 1
ATOM 683 O O . ILE A 1 86 ? -21.357 0.964 17.492 1.00 90.06 86 ILE A O 1
ATOM 687 N N . LEU A 1 87 ? -20.247 0.498 19.371 1.00 88.38 87 LEU A N 1
ATOM 688 C CA . LEU A 1 87 ? -19.540 -0.653 18.779 1.00 88.38 87 LEU A CA 1
ATOM 689 C C . LEU A 1 87 ? -20.469 -1.807 18.389 1.00 88.38 87 LEU A C 1
ATOM 691 O O . LEU A 1 87 ? -20.125 -2.569 17.491 1.00 88.38 87 LEU A O 1
ATOM 695 N N . ASP A 1 88 ? -21.622 -1.906 19.046 1.00 87.44 88 ASP A N 1
ATOM 696 C CA . ASP A 1 88 ? -22.629 -2.932 18.772 1.00 87.44 88 ASP A CA 1
ATOM 697 C C . ASP A 1 88 ? -23.533 -2.559 17.575 1.00 87.44 88 ASP A C 1
ATOM 699 O O . ASP A 1 88 ? -24.361 -3.365 17.158 1.00 87.44 88 ASP A O 1
ATOM 703 N N . ASP A 1 89 ? -23.382 -1.358 16.997 1.00 89.88 89 ASP A N 1
ATOM 704 C CA . ASP A 1 89 ? -24.070 -0.978 15.761 1.00 89.88 89 ASP A CA 1
ATOM 705 C C . ASP A 1 89 ? -23.367 -1.611 14.551 1.00 89.88 89 ASP A C 1
ATOM 707 O O . ASP A 1 89 ? -22.309 -1.167 14.085 1.00 89.88 89 ASP A O 1
ATOM 711 N N . GLU A 1 90 ? -23.981 -2.667 14.017 1.00 87.44 90 GLU A N 1
ATOM 712 C CA . GLU A 1 90 ? -23.467 -3.401 12.863 1.00 87.44 90 GLU A CA 1
ATOM 713 C C . GLU A 1 90 ? -23.330 -2.536 11.603 1.00 87.44 90 GLU A C 1
ATOM 715 O O . GLU A 1 90 ? -22.387 -2.731 10.827 1.00 87.44 90 GLU A O 1
ATOM 720 N N . ASN A 1 91 ? -24.234 -1.576 11.379 1.00 85.69 91 ASN A N 1
ATOM 721 C CA . ASN A 1 91 ? -24.205 -0.723 10.191 1.00 85.69 91 ASN A CA 1
ATOM 722 C C . ASN A 1 91 ? -23.051 0.275 10.280 1.00 85.69 91 ASN A C 1
ATOM 724 O O . ASN A 1 91 ? -22.285 0.427 9.321 1.00 85.69 91 ASN A O 1
ATOM 728 N N . GLU A 1 92 ? -22.884 0.906 11.445 1.00 85.81 92 GLU A N 1
ATOM 729 C CA . GLU A 1 92 ? -21.765 1.811 11.704 1.00 85.81 92 GLU A CA 1
ATOM 730 C C . GLU A 1 92 ? -20.422 1.063 11.611 1.00 85.81 92 GLU A C 1
ATOM 732 O O . GLU A 1 92 ? -19.481 1.519 10.946 1.00 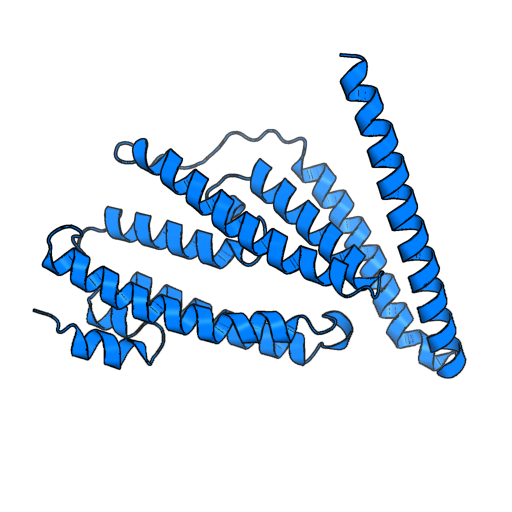85.81 92 GLU A O 1
ATOM 737 N N . GLY A 1 93 ? -20.340 -0.127 12.216 1.00 87.69 93 GLY A N 1
ATOM 738 C CA . GLY A 1 93 ? -19.178 -1.009 12.139 1.00 87.69 93 GLY A CA 1
ATOM 739 C C . GLY A 1 93 ? -18.836 -1.405 10.701 1.00 87.69 93 GLY A C 1
ATOM 740 O O . GLY A 1 93 ? -17.692 -1.244 10.266 1.00 87.69 93 GLY A O 1
ATOM 741 N N . ARG A 1 94 ? -19.825 -1.860 9.920 1.00 87.75 94 ARG A N 1
ATOM 742 C CA . ARG A 1 94 ? -19.654 -2.227 8.504 1.00 87.75 94 ARG A CA 1
ATOM 743 C C . ARG A 1 94 ? -19.173 -1.043 7.669 1.00 87.75 94 ARG A C 1
ATOM 745 O O . ARG A 1 94 ? -18.240 -1.200 6.882 1.00 87.75 94 ARG A O 1
ATOM 752 N N . PHE A 1 95 ? -19.759 0.137 7.851 1.00 87.88 95 PHE A N 1
ATOM 753 C CA . PHE A 1 95 ? -19.358 1.348 7.135 1.00 87.88 95 PHE A CA 1
ATOM 754 C C . PHE A 1 95 ? -17.894 1.724 7.417 1.00 87.88 95 PHE A C 1
ATOM 756 O O . PHE A 1 95 ? -17.103 1.913 6.487 1.00 87.88 95 PHE A O 1
ATOM 763 N N . ARG A 1 96 ? -17.500 1.757 8.699 1.00 89.62 96 ARG A N 1
ATOM 764 C CA . ARG A 1 96 ? -16.119 2.039 9.132 1.00 89.62 96 ARG A CA 1
ATOM 765 C C . ARG A 1 96 ? -15.128 1.014 8.576 1.00 89.62 96 ARG A C 1
ATOM 767 O O . ARG A 1 96 ? -14.052 1.393 8.113 1.00 89.62 96 ARG A O 1
ATOM 774 N N . ASN A 1 97 ? -15.495 -0.264 8.598 1.00 92.38 97 ASN A N 1
ATOM 775 C CA . ASN A 1 97 ? -14.652 -1.354 8.112 1.00 92.38 97 ASN A CA 1
ATOM 776 C C . ASN A 1 97 ? -14.501 -1.327 6.588 1.00 92.38 97 ASN A C 1
ATOM 778 O O . ASN A 1 97 ? -13.393 -1.505 6.093 1.00 92.38 97 ASN A O 1
ATOM 782 N N . ASN A 1 98 ? -15.563 -1.011 5.843 1.00 90.12 98 ASN A N 1
ATOM 783 C CA . ASN A 1 98 ? -15.494 -0.847 4.391 1.00 90.12 98 ASN A CA 1
ATOM 784 C C . ASN A 1 98 ? -14.552 0.287 3.981 1.00 90.12 98 ASN A C 1
ATOM 786 O O . ASN A 1 98 ? -13.748 0.102 3.069 1.00 90.12 98 ASN A O 1
ATOM 790 N N . LEU A 1 99 ? -14.602 1.432 4.670 1.00 91.31 99 LEU A N 1
ATOM 791 C CA . LEU A 1 99 ? -13.657 2.528 4.435 1.00 91.31 99 LEU A CA 1
ATOM 792 C C . LEU A 1 99 ? -12.213 2.097 4.704 1.00 91.31 99 LEU A C 1
ATOM 794 O O . LEU A 1 99 ? -11.312 2.403 3.922 1.00 91.31 99 LEU A O 1
ATOM 798 N N . LEU A 1 100 ? -11.991 1.392 5.811 1.00 94.56 100 LEU A N 1
ATOM 799 C CA . LEU A 1 100 ? -10.674 0.902 6.199 1.00 94.56 100 LEU A CA 1
ATOM 800 C C . LEU A 1 100 ? -10.131 -0.074 5.144 1.00 94.56 100 LEU A C 1
ATOM 802 O O . LEU A 1 100 ? -9.031 0.140 4.638 1.00 94.56 100 LEU A O 1
ATOM 806 N N . ILE A 1 101 ? -10.915 -1.083 4.749 1.00 95.06 101 ILE A N 1
ATOM 807 C CA . ILE A 1 101 ? -10.541 -2.059 3.712 1.00 95.06 101 ILE A CA 1
ATOM 808 C C . ILE A 1 101 ? -10.236 -1.346 2.396 1.00 95.06 101 ILE A C 1
ATOM 810 O O . ILE A 1 101 ? -9.176 -1.567 1.817 1.00 95.06 101 ILE A O 1
ATOM 814 N N . ALA A 1 102 ? -11.112 -0.444 1.949 1.00 94.69 102 ALA A N 1
ATOM 815 C CA . ALA A 1 102 ? -10.894 0.321 0.727 1.00 94.69 102 ALA A CA 1
ATOM 816 C C . ALA A 1 102 ? -9.588 1.131 0.790 1.00 94.69 102 ALA A C 1
ATOM 818 O O . ALA A 1 102 ? -8.826 1.159 -0.173 1.00 94.69 102 ALA A O 1
ATOM 819 N N . THR A 1 103 ? -9.299 1.748 1.941 1.00 94.81 103 THR A N 1
ATOM 820 C CA . THR A 1 103 ? -8.076 2.531 2.168 1.00 94.81 103 THR A CA 1
ATOM 821 C C . THR A 1 103 ? -6.824 1.659 2.094 1.00 94.81 103 THR A C 1
ATOM 823 O O . THR A 1 103 ? -5.859 2.042 1.437 1.00 94.81 103 THR A O 1
ATOM 826 N N . LEU A 1 104 ? -6.845 0.478 2.720 1.00 95.88 104 LEU A N 1
ATOM 827 C CA . LEU A 1 104 ? -5.741 -0.483 2.644 1.00 95.88 104 LEU A CA 1
ATOM 828 C C . LEU A 1 104 ? -5.547 -1.013 1.222 1.00 95.88 104 LEU A C 1
ATOM 830 O O . LEU A 1 104 ? -4.417 -1.121 0.757 1.00 95.88 104 LEU A O 1
ATOM 834 N N . LEU A 1 105 ? -6.636 -1.295 0.506 1.00 95.38 105 LEU A N 1
ATOM 835 C CA . LEU A 1 105 ? -6.575 -1.724 -0.889 1.00 95.38 105 LEU A CA 1
ATOM 836 C C . LEU A 1 105 ? -6.017 -0.630 -1.808 1.00 95.38 105 LEU A C 1
ATOM 838 O O . LEU A 1 105 ? -5.302 -0.948 -2.751 1.00 95.38 105 LEU A O 1
ATOM 842 N N . SER A 1 106 ? -6.267 0.651 -1.515 1.00 95.50 106 SER A N 1
ATOM 843 C CA . SER A 1 106 ? -5.710 1.792 -2.263 1.00 95.50 106 SER A CA 1
ATOM 844 C C . SER A 1 106 ? -4.191 1.953 -2.161 1.00 95.50 106 SER A C 1
ATOM 846 O O . SER A 1 106 ? -3.636 2.790 -2.872 1.00 95.50 106 SER A O 1
ATOM 848 N N . ILE A 1 107 ? -3.507 1.149 -1.339 1.00 93.69 107 ILE A N 1
ATOM 849 C CA . ILE A 1 107 ? -2.047 0.998 -1.419 1.00 93.69 107 ILE A CA 1
ATOM 850 C C . ILE A 1 107 ? -1.655 0.504 -2.817 1.00 93.69 107 ILE A C 1
ATOM 852 O O . ILE A 1 107 ? -0.646 0.932 -3.356 1.00 93.69 107 ILE A O 1
ATOM 856 N N . ILE A 1 108 ? -2.476 -0.322 -3.463 1.00 93.19 108 ILE A N 1
ATOM 857 C CA . ILE A 1 108 ? -2.346 -0.564 -4.900 1.00 93.19 108 ILE A CA 1
ATOM 858 C C . ILE A 1 108 ? -3.265 0.441 -5.606 1.00 93.19 108 ILE A C 1
ATOM 860 O O . ILE A 1 108 ? -4.491 0.337 -5.469 1.00 93.19 108 ILE A O 1
ATOM 864 N N . PRO A 1 109 ? -2.723 1.431 -6.344 1.00 94.25 109 PRO A N 1
ATOM 865 C CA . PRO A 1 109 ? -3.533 2.518 -6.875 1.00 94.25 109 PRO A CA 1
ATOM 866 C C . PRO A 1 109 ? -4.696 2.015 -7.725 1.00 94.25 109 PRO A C 1
ATOM 868 O O . PRO A 1 109 ? -4.522 1.194 -8.622 1.00 94.25 109 PRO A O 1
ATOM 871 N N . GLY A 1 110 ? -5.894 2.515 -7.428 1.00 91.50 110 GLY A N 1
ATOM 872 C CA . GLY A 1 110 ? -7.135 2.141 -8.104 1.00 91.50 110 GLY A CA 1
ATOM 873 C C . GLY A 1 110 ? -7.864 0.907 -7.554 1.00 91.50 110 GLY A C 1
ATOM 874 O O . GLY A 1 110 ? -9.070 0.789 -7.778 1.00 91.50 110 GLY A O 1
ATOM 875 N N . VAL A 1 111 ? -7.218 0.031 -6.773 1.00 94.94 111 VAL A N 1
ATOM 876 C CA . VAL A 1 111 ? -7.879 -1.178 -6.233 1.00 94.94 111 VAL A CA 1
ATOM 877 C C . VAL A 1 111 ? -8.926 -0.829 -5.173 1.00 94.94 111 VAL A C 1
ATOM 879 O O . VAL A 1 111 ? -10.028 -1.379 -5.192 1.00 94.94 111 VAL A O 1
ATOM 882 N N . GLY A 1 112 ? -8.650 0.143 -4.300 1.00 92.44 112 GLY A N 1
ATOM 883 C CA . GLY A 1 112 ? -9.651 0.642 -3.350 1.00 92.44 112 GLY A CA 1
ATOM 884 C C . GLY A 1 112 ? -10.871 1.267 -4.037 1.00 92.44 112 GLY A C 1
ATOM 885 O O . GLY A 1 112 ? -12.001 1.072 -3.591 1.00 92.44 112 GLY A O 1
ATOM 886 N N . HIS A 1 113 ? -10.682 1.948 -5.173 1.00 89.81 113 HIS A N 1
ATOM 887 C CA . HIS A 1 113 ? -11.791 2.487 -5.971 1.00 89.81 113 HIS A CA 1
ATOM 888 C C . HIS A 1 113 ? -12.639 1.386 -6.605 1.00 89.81 113 HIS A C 1
ATOM 890 O O . HIS A 1 113 ? -13.857 1.540 -6.683 1.00 89.81 113 HIS A O 1
ATOM 896 N N . PHE A 1 114 ? -12.037 0.264 -7.014 1.00 88.25 114 PHE A N 1
ATOM 897 C CA . PHE A 1 114 ? -12.805 -0.910 -7.439 1.00 88.25 114 PHE A CA 1
ATOM 898 C C . PHE A 1 114 ? -13.654 -1.470 -6.299 1.00 88.25 114 PHE A C 1
ATOM 900 O O . PHE A 1 114 ? -14.827 -1.764 -6.525 1.00 88.25 114 PHE A O 1
ATOM 907 N N . TYR A 1 115 ? -13.101 -1.542 -5.084 1.00 90.69 115 TYR A N 1
ATOM 908 C CA . TYR A 1 115 ? -13.821 -2.025 -3.904 1.00 90.69 115 TYR A CA 1
ATOM 909 C C . TYR A 1 115 ? -15.080 -1.197 -3.603 1.00 90.69 115 TYR A C 1
ATOM 911 O O . TYR A 1 115 ? -16.133 -1.761 -3.326 1.00 90.69 115 TYR A O 1
ATOM 919 N N . ILE A 1 116 ? -15.014 0.133 -3.731 1.00 86.75 116 ILE A N 1
ATOM 920 C CA . ILE A 1 116 ? -16.176 1.020 -3.518 1.00 86.75 116 ILE A CA 1
ATOM 921 C C . ILE A 1 116 ? -17.064 1.200 -4.765 1.00 86.75 116 ILE A C 1
ATOM 923 O O . ILE A 1 116 ? -17.915 2.087 -4.800 1.00 86.75 116 ILE A O 1
ATOM 927 N N . GLY A 1 117 ? -16.857 0.409 -5.823 1.00 82.88 117 GLY A N 1
ATOM 928 C CA . GLY A 1 117 ? -17.669 0.446 -7.046 1.00 82.88 117 GLY A CA 1
ATOM 929 C C . GLY A 1 117 ? -17.342 1.585 -8.025 1.00 82.88 117 GLY A C 1
ATOM 930 O O . GLY A 1 117 ? -18.009 1.729 -9.052 1.00 82.88 117 GLY A O 1
ATOM 931 N N . ARG A 1 118 ? -16.291 2.378 -7.784 1.00 83.12 118 ARG A N 1
ATOM 932 C CA . ARG A 1 118 ? -15.847 3.495 -8.642 1.00 83.12 118 ARG A CA 1
ATOM 933 C C . ARG A 1 118 ? -14.904 3.027 -9.754 1.00 83.12 118 ARG A C 1
ATOM 935 O O . ARG A 1 118 ? -13.771 3.495 -9.880 1.00 83.12 118 ARG A O 1
ATOM 942 N N . LYS A 1 119 ? -15.403 2.128 -10.610 1.00 82.69 119 LYS A N 1
ATOM 943 C CA . LYS A 1 119 ? -14.631 1.469 -11.684 1.00 82.69 119 LYS A CA 1
ATOM 944 C C . LYS A 1 119 ? -13.865 2.443 -12.582 1.00 82.69 119 LYS A C 1
ATOM 946 O O . LYS A 1 119 ? -12.661 2.291 -12.727 1.00 82.69 119 LYS A O 1
ATOM 951 N N . ASN A 1 120 ? -14.518 3.488 -13.098 1.00 81.06 120 ASN A N 1
ATOM 952 C CA . ASN A 1 120 ? -13.888 4.442 -14.024 1.00 81.06 120 ASN A CA 1
ATOM 953 C C . ASN A 1 120 ? -12.682 5.179 -13.418 1.00 81.06 120 ASN A C 1
ATOM 955 O O . ASN A 1 120 ? -11.735 5.510 -14.130 1.00 81.06 120 ASN A O 1
ATOM 959 N N . LYS A 1 121 ? -12.719 5.474 -12.114 1.00 84.38 121 LYS A N 1
ATOM 960 C CA . LYS A 1 121 ? -11.589 6.098 -11.416 1.00 84.38 121 LYS A CA 1
ATOM 961 C C . LYS A 1 121 ? -10.504 5.079 -11.102 1.00 84.38 121 LYS A C 1
ATOM 963 O O . LYS A 1 121 ? -9.338 5.352 -11.377 1.00 84.38 121 LYS A O 1
ATOM 968 N N . GLY A 1 122 ? -10.898 3.911 -10.589 1.00 86.81 122 GLY A N 1
ATOM 969 C CA . GLY A 1 122 ? -9.969 2.820 -10.301 1.00 86.81 122 GLY A CA 1
ATOM 970 C C . GLY A 1 122 ? -9.167 2.415 -11.532 1.00 86.81 122 GLY A C 1
ATOM 971 O O . GLY A 1 122 ? -7.950 2.314 -11.468 1.00 86.81 122 GLY A O 1
ATOM 972 N N . GLU A 1 123 ? -9.831 2.320 -12.682 1.00 83.19 123 GLU A N 1
ATOM 973 C CA . GLU A 1 123 ? -9.230 2.023 -13.981 1.00 83.19 123 GLU A CA 1
ATOM 974 C C . GLU A 1 123 ? -8.156 3.045 -14.369 1.00 83.19 123 GLU A C 1
ATOM 976 O O . GLU A 1 123 ? -7.021 2.676 -14.667 1.00 83.19 123 GLU A O 1
ATOM 981 N N . LYS A 1 124 ? -8.486 4.340 -14.316 1.00 85.00 124 LYS A N 1
ATOM 982 C CA . LYS A 1 124 ? -7.549 5.418 -14.662 1.00 85.00 124 LYS A CA 1
ATOM 983 C C . LYS A 1 124 ? -6.333 5.424 -13.739 1.00 85.00 124 LYS A C 1
ATOM 985 O O . LYS A 1 124 ? -5.208 5.508 -14.225 1.00 85.00 124 LYS A O 1
ATOM 990 N N . LEU A 1 125 ? -6.553 5.316 -12.428 1.00 89.25 125 LEU A N 1
ATOM 991 C CA . LEU A 1 125 ? -5.480 5.288 -11.433 1.00 89.25 125 LEU A CA 1
ATOM 992 C C . LEU A 1 125 ? -4.576 4.069 -11.603 1.00 89.25 125 LEU A C 1
ATOM 994 O O . LEU A 1 125 ? -3.356 4.213 -11.586 1.00 89.25 125 LEU A O 1
ATOM 998 N N . PHE A 1 126 ? -5.166 2.897 -11.829 1.00 88.69 126 PHE A N 1
ATOM 999 C CA . PHE A 1 126 ? -4.428 1.658 -12.035 1.00 88.69 126 PHE A CA 1
ATOM 1000 C C . PHE A 1 126 ? -3.574 1.710 -13.308 1.00 88.69 126 PHE A C 1
ATOM 1002 O O . PHE A 1 126 ? -2.401 1.345 -13.279 1.00 88.69 126 PHE A O 1
ATOM 1009 N N . VAL A 1 127 ? -4.116 2.237 -14.414 1.00 84.12 127 VAL A N 1
ATOM 1010 C CA . VAL A 1 127 ? -3.363 2.427 -15.667 1.00 84.12 127 VAL A CA 1
ATOM 1011 C C . VAL A 1 127 ? -2.214 3.419 -15.480 1.00 84.12 127 VAL A C 1
ATOM 1013 O O . VAL A 1 127 ? -1.100 3.140 -15.918 1.00 84.12 127 VAL A O 1
ATOM 1016 N N . ILE A 1 128 ? -2.452 4.555 -14.818 1.00 87.19 128 ILE A N 1
ATOM 1017 C CA . ILE A 1 128 ? -1.404 5.551 -14.539 1.00 87.19 128 ILE A CA 1
ATOM 1018 C C . ILE A 1 128 ? -0.295 4.938 -13.679 1.00 87.19 128 ILE A C 1
ATOM 1020 O O . ILE A 1 128 ? 0.880 5.116 -13.990 1.00 87.19 128 ILE A O 1
ATOM 1024 N N . PHE A 1 129 ? -0.658 4.185 -12.642 1.00 90.31 129 PHE A N 1
ATOM 1025 C CA . PHE A 1 129 ? 0.291 3.472 -11.794 1.00 90.31 129 PHE A CA 1
ATOM 1026 C C . PHE A 1 129 ? 1.113 2.444 -12.576 1.00 90.31 129 PHE A C 1
ATOM 1028 O O . PHE A 1 129 ? 2.336 2.459 -12.472 1.00 90.31 129 PHE A O 1
ATOM 1035 N N . LEU A 1 130 ? 0.476 1.602 -13.396 1.00 84.62 130 LEU A N 1
ATOM 1036 C CA . LEU A 1 130 ? 1.183 0.613 -14.212 1.00 84.62 130 LEU A CA 1
ATOM 1037 C C . LEU A 1 130 ? 2.143 1.270 -15.199 1.00 84.62 130 LEU A C 1
ATOM 1039 O O . LEU A 1 130 ? 3.280 0.831 -15.325 1.00 84.62 130 LEU A O 1
ATOM 1043 N N . ILE A 1 131 ? 1.711 2.336 -15.874 1.00 82.25 131 ILE A N 1
ATOM 1044 C CA . ILE A 1 131 ? 2.580 3.090 -16.779 1.00 82.25 131 ILE A CA 1
ATOM 1045 C C . ILE A 1 131 ? 3.757 3.675 -15.994 1.00 82.25 131 ILE A C 1
ATOM 1047 O O . ILE A 1 131 ? 4.897 3.463 -16.388 1.00 82.25 131 ILE A O 1
ATOM 1051 N N . ALA A 1 132 ? 3.514 4.355 -14.872 1.00 84.56 132 ALA A N 1
ATOM 1052 C CA . ALA A 1 132 ? 4.578 4.936 -14.053 1.00 84.56 132 ALA A CA 1
ATOM 1053 C C . ALA A 1 132 ? 5.574 3.876 -13.556 1.00 84.56 132 ALA A C 1
ATOM 1055 O O . ALA A 1 132 ? 6.781 4.092 -13.631 1.00 84.56 132 ALA A O 1
ATOM 1056 N N . TYR A 1 133 ? 5.081 2.717 -13.117 1.00 83.38 133 TYR A N 1
ATOM 1057 C CA . TYR A 1 133 ? 5.913 1.598 -12.690 1.00 83.38 133 TYR A CA 1
ATOM 1058 C C . TYR A 1 133 ? 6.749 1.023 -13.842 1.00 83.38 133 TYR A C 1
ATOM 1060 O O . TYR A 1 133 ? 7.961 0.873 -13.701 1.00 83.38 133 TYR A O 1
ATOM 1068 N N . LEU A 1 134 ? 6.138 0.767 -15.003 1.00 77.88 134 LEU A N 1
ATOM 1069 C CA . LEU A 1 134 ? 6.853 0.260 -16.176 1.00 77.88 134 LEU A CA 1
ATOM 1070 C C . LEU A 1 134 ? 7.939 1.240 -16.623 1.00 77.88 134 LEU A C 1
ATOM 1072 O O . LEU A 1 134 ? 9.087 0.840 -16.796 1.00 77.88 134 LEU A O 1
ATOM 1076 N N . ILE A 1 135 ? 7.614 2.532 -16.733 1.00 77.75 135 ILE A N 1
ATOM 1077 C CA . ILE A 1 135 ? 8.597 3.578 -17.047 1.00 77.75 135 ILE A CA 1
ATOM 1078 C C . ILE A 1 135 ? 9.721 3.552 -16.017 1.00 77.75 135 ILE A C 1
ATOM 1080 O O . ILE A 1 135 ? 10.887 3.507 -16.388 1.00 77.75 135 ILE A O 1
ATOM 1084 N N . SER A 1 136 ? 9.387 3.518 -14.731 1.00 77.44 136 SER A N 1
ATOM 1085 C CA . SER A 1 136 ? 10.370 3.458 -13.654 1.00 77.44 136 SER A CA 1
ATOM 1086 C C . SER A 1 136 ? 11.278 2.223 -13.710 1.00 77.44 136 SER A C 1
ATOM 1088 O O . SER A 1 136 ? 12.373 2.262 -13.152 1.00 77.44 136 SER A O 1
ATOM 1090 N N . SER A 1 137 ? 10.831 1.129 -14.327 1.00 72.75 137 SER A N 1
ATOM 1091 C CA . SER A 1 137 ? 11.636 -0.078 -14.507 1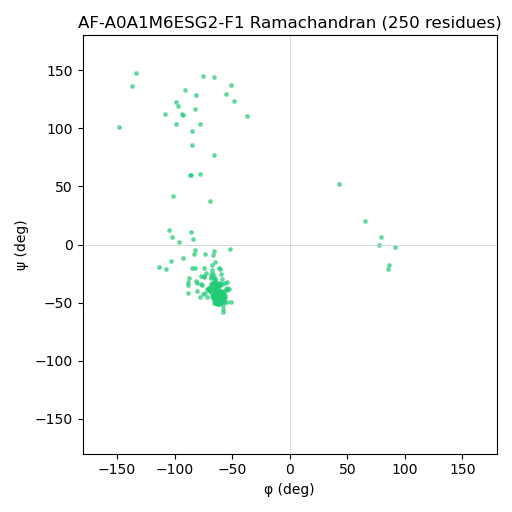.00 72.75 137 SER A CA 1
ATOM 1092 C C . SER A 1 137 ? 12.592 0.023 -15.697 1.00 72.75 137 SER A C 1
ATOM 1094 O O . SER A 1 137 ? 13.660 -0.579 -15.662 1.00 72.75 137 SER A O 1
ATOM 1096 N N . PHE A 1 138 ? 12.226 0.761 -16.750 1.00 69.75 138 PHE A N 1
ATOM 1097 C CA . PHE A 1 138 ? 13.070 0.940 -17.940 1.00 69.75 138 PHE A CA 1
ATOM 1098 C C . PHE A 1 138 ? 14.026 2.123 -17.815 1.00 69.75 138 PHE A C 1
ATOM 1100 O O . PHE A 1 138 ? 15.140 2.092 -18.334 1.00 69.75 138 PHE A O 1
ATOM 1107 N N . ILE A 1 139 ? 13.581 3.185 -17.148 1.00 67.31 139 ILE A N 1
ATOM 1108 C CA . ILE A 1 139 ? 14.348 4.404 -16.950 1.00 67.31 1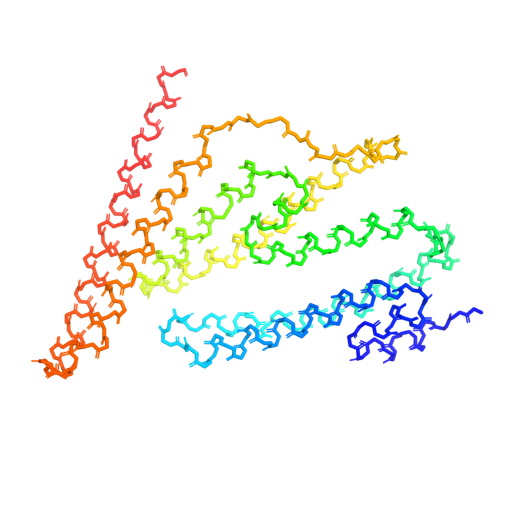39 ILE A CA 1
ATOM 1109 C C . ILE A 1 139 ? 14.954 4.328 -15.553 1.00 67.31 139 ILE A C 1
ATOM 1111 O O . ILE A 1 139 ? 14.264 4.555 -14.563 1.00 67.31 139 ILE A O 1
ATOM 1115 N N . ASN A 1 140 ? 16.251 4.026 -15.463 1.00 65.38 140 ASN A N 1
ATOM 1116 C CA . ASN A 1 140 ? 17.005 3.958 -14.202 1.00 65.38 140 ASN A CA 1
ATOM 1117 C C . ASN A 1 140 ? 17.210 5.336 -13.528 1.00 65.38 140 ASN A C 1
ATOM 1119 O O . ASN A 1 140 ? 18.260 5.598 -12.953 1.00 65.38 140 ASN A O 1
ATOM 1123 N N . LEU A 1 141 ? 16.222 6.230 -13.588 1.00 68.38 141 LEU A N 1
ATOM 1124 C CA . LEU A 1 141 ? 16.232 7.521 -12.908 1.00 68.38 141 LEU A CA 1
ATOM 1125 C C . LEU A 1 141 ? 15.459 7.420 -11.591 1.00 68.38 141 LEU A C 1
ATOM 1127 O O . LEU A 1 141 ? 14.249 7.182 -11.583 1.00 68.38 141 LEU A O 1
ATOM 1131 N N . ASP A 1 142 ? 16.146 7.683 -10.479 1.00 71.38 142 ASP A N 1
ATOM 1132 C CA . ASP A 1 142 ? 15.566 7.660 -9.128 1.00 71.38 142 ASP A CA 1
ATOM 1133 C C . ASP A 1 142 ? 14.337 8.564 -8.976 1.00 71.38 142 ASP A C 1
ATOM 1135 O O . ASP A 1 142 ? 13.397 8.237 -8.254 1.00 71.38 142 ASP A O 1
ATOM 1139 N N . ILE A 1 143 ? 14.294 9.682 -9.703 1.00 70.75 143 ILE A N 1
ATOM 1140 C CA . ILE A 1 143 ? 13.180 10.630 -9.612 1.00 70.75 143 ILE A CA 1
ATOM 1141 C C . ILE A 1 143 ? 11.870 10.068 -10.185 1.00 70.75 143 ILE A C 1
ATOM 1143 O O . ILE A 1 143 ? 10.791 10.429 -9.723 1.00 70.75 143 ILE A O 1
ATOM 1147 N N . ILE A 1 144 ? 11.943 9.154 -11.158 1.00 72.00 144 ILE A N 1
ATOM 1148 C CA . ILE A 1 144 ? 10.759 8.510 -11.745 1.00 72.00 144 ILE A CA 1
ATOM 1149 C C . ILE A 1 144 ? 10.229 7.427 -10.801 1.00 72.00 144 ILE A C 1
ATOM 1151 O O . ILE A 1 144 ? 9.013 7.287 -10.665 1.00 72.00 144 ILE A O 1
ATOM 1155 N N . ARG A 1 145 ? 11.117 6.740 -10.063 1.00 76.75 145 ARG A N 1
ATOM 1156 C CA . ARG A 1 145 ? 10.722 5.826 -8.976 1.00 76.75 145 ARG A CA 1
ATOM 1157 C C . ARG A 1 145 ? 9.863 6.531 -7.926 1.00 76.75 145 ARG A C 1
ATOM 1159 O O . ARG A 1 145 ? 8.938 5.915 -7.407 1.00 76.75 145 ARG A O 1
ATOM 1166 N N . LEU A 1 146 ? 10.099 7.823 -7.666 1.00 81.38 146 LEU A N 1
ATOM 1167 C CA . LEU A 1 146 ? 9.302 8.621 -6.725 1.00 81.38 146 LEU A CA 1
ATOM 1168 C C . LEU A 1 146 ? 7.855 8.860 -7.197 1.00 81.38 146 LEU A C 1
ATOM 1170 O O . LEU A 1 146 ? 6.973 9.081 -6.368 1.00 81.38 146 LEU A O 1
ATOM 1174 N N . ALA A 1 147 ? 7.562 8.765 -8.498 1.00 85.19 147 ALA A N 1
ATOM 1175 C CA . ALA A 1 147 ? 6.195 8.915 -8.997 1.00 85.19 147 ALA A CA 1
ATOM 1176 C C . ALA A 1 147 ? 5.266 7.811 -8.465 1.00 85.19 147 ALA A C 1
ATOM 1178 O O . ALA A 1 147 ? 4.108 8.081 -8.155 1.00 85.19 147 ALA A O 1
ATOM 1179 N N . VAL A 1 148 ? 5.775 6.585 -8.306 1.00 87.38 148 VAL A N 1
ATOM 1180 C CA . VAL A 1 148 ? 5.001 5.436 -7.817 1.00 87.38 148 VAL A CA 1
ATOM 1181 C C . VAL A 1 148 ? 4.395 5.683 -6.422 1.00 87.38 148 VAL A C 1
ATOM 1183 O O . VAL A 1 148 ? 3.166 5.662 -6.312 1.00 87.38 148 VAL A O 1
ATOM 1186 N N . PRO A 1 149 ? 5.178 5.981 -5.363 1.00 87.75 149 PRO A N 1
ATOM 1187 C CA . PRO A 1 149 ? 4.620 6.257 -4.041 1.00 87.75 149 PRO A CA 1
ATOM 1188 C C . PRO A 1 149 ? 3.756 7.525 -4.013 1.00 87.75 149 PRO A C 1
ATOM 1190 O O . PRO A 1 149 ? 2.782 7.581 -3.264 1.00 87.75 149 PRO A O 1
ATOM 1193 N N . VAL A 1 150 ? 4.040 8.527 -4.854 1.00 89.19 150 VAL A N 1
ATOM 1194 C CA . VAL A 1 150 ? 3.190 9.725 -4.976 1.00 89.19 150 VAL A CA 1
ATOM 1195 C C . VAL A 1 150 ? 1.803 9.367 -5.517 1.00 89.19 150 VAL A C 1
ATOM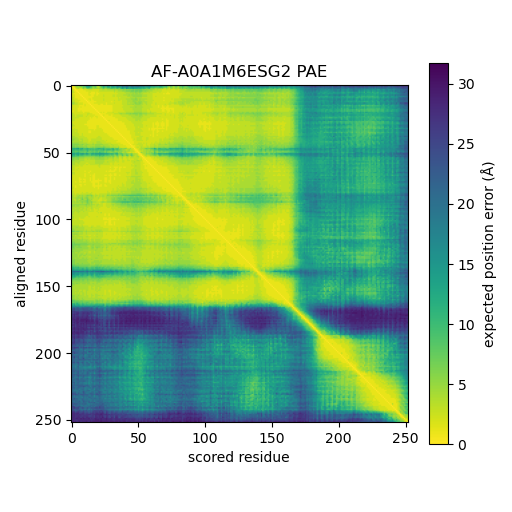 1197 O O . VAL A 1 150 ? 0.795 9.801 -4.956 1.00 89.19 150 VAL A O 1
ATOM 1200 N N . ILE A 1 151 ? 1.729 8.534 -6.560 1.00 92.44 151 ILE A N 1
ATOM 1201 C CA . ILE A 1 151 ? 0.460 8.055 -7.131 1.00 92.44 151 ILE A CA 1
ATOM 1202 C C . ILE A 1 151 ? -0.323 7.228 -6.099 1.00 92.44 151 ILE A C 1
ATOM 1204 O O . ILE A 1 151 ? -1.545 7.345 -6.019 1.00 92.44 151 ILE A O 1
ATOM 1208 N N . MET A 1 152 ? 0.361 6.437 -5.270 1.00 92.69 152 MET A N 1
ATOM 1209 C CA . MET A 1 152 ? -0.264 5.692 -4.171 1.00 92.69 152 MET A CA 1
ATOM 1210 C C . MET A 1 152 ? -0.893 6.598 -3.119 1.00 92.69 152 MET A C 1
ATOM 1212 O O . MET A 1 152 ? -2.065 6.425 -2.779 1.00 92.69 152 MET A O 1
ATOM 1216 N N . ILE A 1 153 ? -0.147 7.595 -2.637 1.00 91.69 153 ILE A N 1
ATOM 1217 C CA . ILE A 1 153 ? -0.671 8.575 -1.679 1.00 91.69 153 ILE A CA 1
ATOM 1218 C C . ILE A 1 153 ? -1.878 9.295 -2.288 1.00 91.69 153 ILE A C 1
ATOM 1220 O O . ILE A 1 153 ? -2.916 9.410 -1.636 1.00 91.69 153 ILE A O 1
ATOM 1224 N N . TYR A 1 154 ? -1.781 9.718 -3.551 1.00 93.75 154 TYR A N 1
ATOM 1225 C CA . TYR A 1 154 ? -2.898 10.337 -4.260 1.00 93.75 154 TYR A CA 1
ATOM 1226 C C . TYR A 1 154 ? -4.127 9.419 -4.323 1.00 93.75 154 TYR A C 1
ATOM 1228 O O . TYR A 1 154 ? -5.229 9.865 -4.015 1.00 93.75 154 TYR A O 1
ATOM 1236 N N . SER A 1 155 ? -3.951 8.133 -4.644 1.00 94.62 155 SER A N 1
ATOM 1237 C CA . SER A 1 155 ? -5.044 7.150 -4.684 1.00 94.62 155 SER A CA 1
ATOM 1238 C C . SER A 1 155 ? -5.750 7.016 -3.332 1.00 94.62 155 SER A C 1
ATOM 1240 O O . SER A 1 155 ? -6.979 6.961 -3.275 1.00 94.62 155 SER A O 1
ATOM 1242 N N . ILE A 1 156 ? -4.994 6.988 -2.232 1.00 94.00 156 ILE A N 1
ATOM 1243 C CA . ILE A 1 156 ? -5.550 6.933 -0.873 1.00 94.00 156 ILE A CA 1
ATOM 1244 C C . ILE A 1 156 ? -6.336 8.213 -0.551 1.00 94.00 156 ILE A C 1
ATOM 1246 O O . ILE A 1 156 ? -7.434 8.145 0.006 1.00 94.00 156 ILE A O 1
ATOM 1250 N N . LEU A 1 157 ? -5.793 9.382 -0.899 1.00 93.19 157 LEU A N 1
ATOM 1251 C CA . LEU A 1 157 ? -6.439 10.669 -0.640 1.00 93.19 157 LEU A CA 1
ATOM 1252 C C . LEU A 1 157 ? -7.711 10.861 -1.475 1.00 93.19 157 LEU A C 1
ATOM 1254 O O . LEU A 1 157 ? -8.734 11.251 -0.913 1.00 93.19 157 LEU A O 1
ATOM 1258 N N . ASP A 1 158 ? -7.682 10.550 -2.775 1.00 92.50 158 ASP A N 1
ATOM 1259 C CA . ASP A 1 158 ? -8.862 10.644 -3.647 1.00 92.50 158 ASP A CA 1
ATOM 1260 C C . ASP A 1 158 ? -9.981 9.719 -3.158 1.00 92.50 158 ASP A C 1
ATOM 1262 O O . ASP A 1 158 ? -11.123 10.159 -3.026 1.00 92.50 158 ASP A O 1
ATOM 1266 N N . LEU A 1 159 ? -9.645 8.475 -2.787 1.00 92.62 159 LEU A N 1
ATOM 1267 C CA . LEU A 1 159 ? -10.606 7.533 -2.212 1.00 92.62 159 LEU A CA 1
ATOM 1268 C C . LEU A 1 159 ? -11.263 8.106 -0.949 1.00 92.62 159 LEU A C 1
ATOM 1270 O O . LEU A 1 159 ? -12.486 8.083 -0.828 1.00 92.62 159 LEU A O 1
ATOM 1274 N N . ARG A 1 160 ? -10.468 8.622 -0.000 1.00 88.38 160 ARG A N 1
ATOM 1275 C CA . ARG A 1 160 ? -10.999 9.165 1.261 1.00 88.38 160 ARG A CA 1
ATOM 1276 C C . ARG A 1 160 ? -11.875 10.390 1.031 1.00 88.38 160 ARG A C 1
ATOM 1278 O O . ARG A 1 160 ? -12.917 10.509 1.671 1.00 88.38 160 ARG A O 1
ATOM 1285 N N . ASN A 1 161 ? -11.480 11.277 0.122 1.00 87.88 161 ASN A N 1
ATOM 1286 C CA . ASN A 1 161 ? -12.271 12.455 -0.224 1.00 87.88 161 ASN A CA 1
ATOM 1287 C C . ASN A 1 161 ? -13.617 12.053 -0.836 1.00 87.88 161 ASN A C 1
ATOM 1289 O O . ASN A 1 161 ? -14.657 12.583 -0.454 1.00 87.88 161 ASN A O 1
ATOM 1293 N N . GLU A 1 162 ? -13.611 11.073 -1.735 1.00 84.06 162 GLU A N 1
ATOM 1294 C CA . GLU A 1 162 ? -14.823 10.567 -2.370 1.00 84.06 162 GLU A CA 1
ATOM 1295 C C . GLU A 1 162 ? -15.729 9.819 -1.391 1.00 84.06 162 GLU A C 1
ATOM 1297 O O . GLU A 1 162 ? -16.945 10.010 -1.401 1.00 84.06 162 GLU A O 1
ATOM 1302 N N . PHE A 1 163 ? -15.163 8.994 -0.515 1.00 80.88 163 PHE A N 1
ATOM 1303 C CA . PHE A 1 163 ? -15.937 8.278 0.490 1.00 80.88 163 PHE A CA 1
ATOM 1304 C C . PHE A 1 163 ? -16.593 9.244 1.488 1.00 80.88 163 PHE A C 1
ATOM 1306 O O . PHE A 1 163 ? -17.777 9.103 1.774 1.00 80.88 163 PHE A O 1
ATOM 1313 N N . ASN A 1 164 ? -15.870 10.278 1.936 1.00 75.75 164 ASN A N 1
ATOM 1314 C CA . ASN A 1 164 ? -16.406 11.312 2.831 1.00 75.75 164 ASN A CA 1
ATOM 1315 C C . ASN A 1 164 ? -17.458 12.211 2.154 1.00 75.75 164 ASN A C 1
ATOM 1317 O O . ASN A 1 164 ? -18.405 12.654 2.799 1.00 75.75 164 ASN A O 1
ATOM 1321 N N . ALA A 1 165 ? -17.318 12.492 0.855 1.00 70.62 165 ALA A N 1
ATOM 1322 C CA . ALA A 1 165 ? -18.329 13.240 0.107 1.00 70.62 165 ALA A CA 1
ATOM 1323 C C . ALA A 1 165 ? -19.633 12.436 -0.040 1.00 70.62 165 ALA A C 1
ATOM 1325 O O . ALA A 1 165 ? -20.724 12.989 0.077 1.00 70.62 165 ALA A O 1
ATOM 1326 N N . ASN A 1 166 ? -19.523 11.120 -0.252 1.00 64.50 166 ASN A N 1
ATOM 1327 C CA . ASN A 1 166 ? -20.678 10.234 -0.407 1.00 64.50 166 ASN A CA 1
ATOM 1328 C C . ASN A 1 166 ? -21.283 9.785 0.941 1.00 64.50 166 ASN A C 1
ATOM 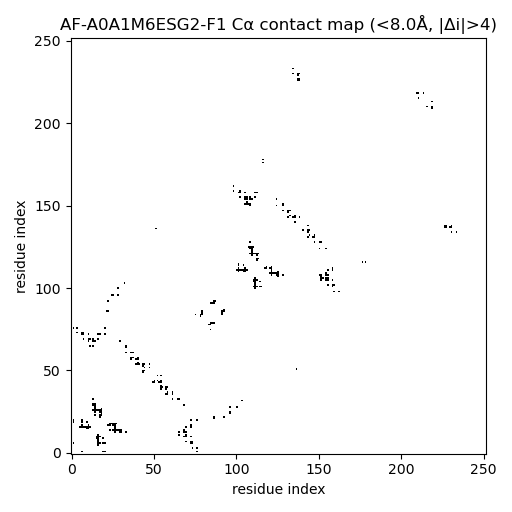1330 O O . ASN A 1 166 ? -22.457 9.426 0.980 1.00 64.50 166 ASN A O 1
ATOM 1334 N N . SER A 1 167 ? -20.543 9.865 2.057 1.00 56.97 167 SER A N 1
ATOM 1335 C CA . SER A 1 167 ? -21.043 9.521 3.399 1.00 56.97 167 SER A CA 1
ATOM 1336 C C . SER A 1 167 ? -22.116 10.470 3.938 1.00 56.97 167 SER A C 1
ATOM 1338 O O . SER A 1 167 ? -22.846 10.112 4.855 1.00 56.97 167 SER A O 1
ATOM 1340 N N . ILE A 1 168 ? -22.234 11.671 3.363 1.00 50.22 168 ILE A N 1
ATOM 1341 C CA . ILE A 1 168 ? -23.301 12.637 3.680 1.00 50.22 168 ILE A CA 1
ATOM 1342 C C . ILE A 1 168 ? -24.645 12.200 3.052 1.00 50.22 168 ILE A C 1
ATOM 1344 O O . ILE A 1 168 ? -25.704 12.604 3.519 1.00 50.22 168 ILE A O 1
ATOM 1348 N N . LEU A 1 169 ? -24.617 11.329 2.034 1.00 46.06 169 LEU A N 1
ATOM 1349 C CA . LEU A 1 169 ? -25.791 10.837 1.298 1.00 46.06 169 LEU A CA 1
ATOM 1350 C C . LEU A 1 169 ? -26.227 9.413 1.690 1.00 46.06 169 LEU A C 1
ATOM 1352 O O . LEU A 1 169 ? -27.328 9.007 1.337 1.00 46.06 169 LEU A O 1
ATOM 1356 N N . SER A 1 170 ? -25.393 8.645 2.401 1.00 44.88 170 SER A N 1
ATOM 1357 C CA . SER A 1 170 ? -25.585 7.197 2.599 1.00 44.88 170 SER A CA 1
ATOM 1358 C C . SER A 1 170 ? -26.091 6.773 3.985 1.00 44.88 170 SER A C 1
ATOM 1360 O O . SER A 1 170 ? -26.064 5.585 4.292 1.00 44.88 170 SER A O 1
ATOM 1362 N N . LEU A 1 171 ? -26.569 7.698 4.825 1.00 48.91 171 LEU A N 1
ATOM 1363 C CA . LEU A 1 171 ? -27.314 7.341 6.049 1.00 48.91 171 LEU A CA 1
ATOM 1364 C C . LEU A 1 171 ? -28.742 6.844 5.751 1.00 48.91 171 LEU A C 1
ATOM 1366 O O . LEU A 1 171 ? -29.416 6.365 6.656 1.00 48.91 171 LEU A O 1
ATOM 1370 N N . SER A 1 172 ? -29.200 6.939 4.499 1.00 40.00 172 SER A N 1
ATOM 1371 C CA . SER A 1 172 ? -30.554 6.547 4.092 1.00 40.00 172 SER A CA 1
ATOM 1372 C C . SER A 1 172 ? -30.627 5.347 3.151 1.00 40.00 172 SER A C 1
ATOM 1374 O O . SER A 1 172 ? -31.685 4.737 3.069 1.00 40.00 172 SER A O 1
ATOM 1376 N N . GLU A 1 173 ? -29.560 4.957 2.453 1.00 40.75 173 GLU A N 1
ATOM 1377 C CA . GLU A 1 173 ? -29.644 3.846 1.501 1.00 40.75 173 GLU A CA 1
ATOM 1378 C C . GLU A 1 173 ? -28.311 3.097 1.420 1.00 40.75 173 GLU A C 1
ATOM 1380 O O . GLU A 1 173 ? -27.382 3.494 0.714 1.00 40.75 173 GLU A O 1
ATOM 1385 N N . VAL A 1 174 ? -28.243 1.949 2.099 1.00 43.69 174 VAL A N 1
ATOM 1386 C CA . VAL A 1 174 ? -27.384 0.836 1.678 1.00 43.69 174 VAL A CA 1
ATOM 1387 C C . VAL A 1 174 ? -27.955 0.345 0.347 1.00 43.69 174 VAL A C 1
ATOM 1389 O O . VAL A 1 174 ? -28.718 -0.613 0.291 1.00 43.69 174 VAL A O 1
ATOM 1392 N N . LYS A 1 175 ? -27.682 1.081 -0.731 1.00 37.44 175 LYS A N 1
ATOM 1393 C CA . LYS A 1 175 ? -28.041 0.659 -2.080 1.00 37.44 175 LYS A CA 1
ATOM 1394 C C . LYS A 1 175 ? -26.967 -0.292 -2.568 1.00 37.44 175 LYS A C 1
ATOM 1396 O O . LYS A 1 175 ? -25.807 0.094 -2.713 1.00 37.44 175 LYS A O 1
ATOM 1401 N N . ASP A 1 176 ? -27.389 -1.527 -2.811 1.00 40.72 176 ASP A N 1
ATOM 1402 C CA . ASP A 1 176 ? -26.712 -2.488 -3.668 1.00 40.72 176 ASP A CA 1
ATOM 1403 C C . ASP A 1 176 ? -26.105 -1.770 -4.875 1.00 40.72 176 ASP A C 1
ATOM 1405 O O . ASP A 1 176 ? -26.803 -1.259 -5.754 1.00 40.72 176 ASP A O 1
ATOM 1409 N N . CYS A 1 177 ? -24.777 -1.703 -4.916 1.00 43.12 177 CYS A N 1
ATOM 1410 C CA . CYS A 1 177 ? -24.045 -1.109 -6.024 1.00 43.12 177 CYS A CA 1
ATOM 1411 C C . CYS A 1 177 ? -23.989 -2.085 -7.210 1.00 43.12 177 CYS A C 1
ATOM 1413 O O . CYS A 1 177 ? -22.912 -2.465 -7.666 1.00 43.12 177 CYS A O 1
ATOM 1415 N N . THR A 1 178 ? -25.141 -2.479 -7.752 1.00 37.94 178 THR A N 1
ATOM 1416 C CA . THR A 1 178 ? -25.231 -2.965 -9.131 1.00 37.94 178 THR A CA 1
ATOM 1417 C C . THR A 1 178 ? -25.378 -1.751 -10.038 1.00 37.94 178 THR A C 1
ATOM 1419 O O . THR A 1 178 ? -26.482 -1.315 -10.358 1.00 37.94 178 THR A O 1
ATOM 1422 N N . THR A 1 179 ? -24.253 -1.147 -10.417 1.00 40.72 179 THR A N 1
ATOM 1423 C CA . THR A 1 179 ? -24.250 -0.088 -11.426 1.00 40.72 179 THR A CA 1
ATOM 1424 C C . THR A 1 179 ? -24.278 -0.695 -12.824 1.00 40.72 179 THR A C 1
ATOM 1426 O O . THR A 1 179 ? -23.484 -1.576 -13.165 1.00 40.72 179 THR A O 1
ATOM 1429 N N . ASN A 1 180 ? -25.235 -0.205 -13.615 1.00 37.44 180 ASN A N 1
ATOM 1430 C CA . ASN A 1 180 ? -25.421 -0.526 -15.021 1.00 37.44 180 ASN A CA 1
ATOM 1431 C C . ASN A 1 180 ? -24.125 -0.352 -15.817 1.00 37.44 180 ASN A C 1
ATOM 1433 O O . ASN A 1 180 ? -23.356 0.593 -15.644 1.00 37.44 180 ASN A O 1
ATOM 1437 N N . TYR A 1 181 ? -23.910 -1.333 -16.679 1.00 41.62 181 TYR A N 1
ATOM 1438 C CA . TYR A 1 181 ? -22.672 -1.628 -17.365 1.00 41.62 181 TYR A CA 1
ATOM 1439 C C . TYR A 1 181 ? -22.637 -0.954 -18.738 1.00 41.62 181 TYR A C 1
ATOM 1441 O O . TYR A 1 181 ? -23.351 -1.362 -19.650 1.00 41.62 181 TYR A O 1
ATOM 1449 N N . GLU A 1 182 ? -21.751 0.026 -18.922 1.00 49.66 182 GLU A N 1
ATOM 1450 C CA . GLU A 1 182 ? -21.279 0.382 -20.260 1.00 49.66 182 GLU A CA 1
ATOM 1451 C C . GLU A 1 182 ? -20.117 -0.546 -20.636 1.00 49.66 182 GLU A C 1
ATOM 1453 O O . GLU A 1 182 ? -18.959 -0.359 -20.267 1.00 49.66 182 GLU A O 1
ATOM 1458 N N . ASN A 1 183 ? -20.476 -1.583 -21.389 1.00 44.28 183 ASN A N 1
ATOM 1459 C CA . ASN A 1 183 ? -19.671 -2.684 -21.930 1.00 44.28 183 ASN A CA 1
ATOM 1460 C C . ASN A 1 183 ? -18.387 -2.296 -22.715 1.00 44.28 183 ASN A C 1
ATOM 1462 O O . ASN A 1 183 ? -17.644 -3.166 -23.170 1.00 44.28 183 ASN A O 1
ATOM 1466 N N . GLY A 1 184 ? -18.118 -1.005 -22.931 1.00 49.44 184 GLY A N 1
ATOM 1467 C CA . GLY A 1 184 ? -17.167 -0.536 -23.944 1.00 49.44 184 GLY A CA 1
ATOM 1468 C C . GLY A 1 184 ? -15.700 -0.408 -23.513 1.00 49.44 184 GLY A C 1
ATOM 1469 O O . GLY A 1 184 ? -14.817 -0.603 -24.351 1.00 49.44 184 GLY A O 1
ATOM 1470 N N . SER A 1 185 ? -15.409 -0.074 -22.246 1.00 48.91 185 SER A N 1
ATOM 1471 C CA . SER A 1 185 ? -14.025 0.245 -21.811 1.00 48.91 185 SER A CA 1
ATOM 1472 C C . SER A 1 185 ? -13.230 -0.988 -21.361 1.00 48.91 185 SER A C 1
ATOM 1474 O O . SER A 1 185 ? -12.076 -1.185 -21.750 1.00 48.91 185 SER A O 1
ATOM 1476 N N . LEU A 1 186 ? -13.878 -1.885 -20.608 1.00 46.59 186 LEU A N 1
ATOM 1477 C CA . LEU A 1 186 ? -13.223 -3.005 -19.919 1.00 46.59 186 LEU A CA 1
ATOM 1478 C C . LEU A 1 186 ? -12.596 -4.028 -20.888 1.00 46.59 186 LEU A C 1
ATOM 1480 O O . LEU A 1 186 ? -11.534 -4.587 -20.618 1.00 46.59 186 LEU A O 1
ATOM 1484 N N . THR A 1 187 ? -13.212 -4.234 -22.056 1.00 56.72 187 THR A N 1
ATOM 1485 C CA . THR A 1 187 ? -12.714 -5.162 -23.085 1.00 56.72 187 THR A CA 1
ATOM 1486 C C . THR A 1 187 ? -11.497 -4.616 -23.837 1.00 56.72 187 THR A C 1
ATOM 1488 O O . THR A 1 187 ? -10.658 -5.395 -24.289 1.00 56.72 187 THR A O 1
ATOM 1491 N N . LYS A 1 188 ? -11.349 -3.289 -23.949 1.00 61.59 188 LYS A N 1
ATOM 1492 C CA . LYS A 1 188 ? -10.176 -2.659 -24.578 1.00 61.59 188 LYS A CA 1
ATOM 1493 C C . LYS A 1 188 ? -8.958 -2.703 -23.662 1.00 61.59 188 LYS A C 1
ATOM 1495 O O . LYS A 1 188 ? -7.873 -3.052 -24.123 1.00 61.59 188 LYS A O 1
ATOM 1500 N N . LEU A 1 189 ? -9.133 -2.426 -22.371 1.00 51.84 189 LEU A N 1
ATOM 1501 C CA . LEU A 1 189 ? -8.034 -2.521 -21.411 1.00 51.84 189 LEU A CA 1
ATOM 1502 C C . LEU A 1 189 ? -7.591 -3.950 -21.136 1.00 51.84 189 LEU A C 1
ATOM 1504 O O . LEU A 1 189 ? -6.391 -4.181 -21.039 1.00 51.84 189 LEU A O 1
ATOM 1508 N N . GLY A 1 190 ? -8.518 -4.911 -21.079 1.00 61.16 190 GLY A N 1
ATOM 1509 C CA . GLY A 1 190 ? -8.155 -6.325 -20.973 1.00 61.16 190 GLY A CA 1
ATOM 1510 C C . GLY A 1 190 ? -7.250 -6.773 -22.125 1.00 61.16 190 GLY A C 1
ATOM 1511 O O . GLY A 1 190 ? -6.254 -7.455 -21.897 1.00 61.16 190 GLY A O 1
ATOM 1512 N N . LYS A 1 191 ? -7.524 -6.310 -23.354 1.00 69.38 191 LYS A N 1
ATOM 1513 C CA . LYS A 1 191 ? -6.662 -6.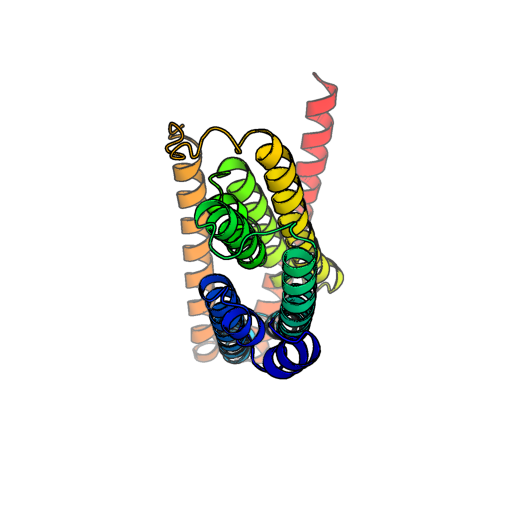566 -24.521 1.00 69.38 191 LYS A CA 1
ATOM 1514 C C . LYS A 1 191 ? -5.284 -5.916 -24.384 1.00 69.38 191 LYS A C 1
ATOM 1516 O O . LYS A 1 191 ? -4.285 -6.566 -24.668 1.00 69.38 191 LYS A O 1
ATOM 1521 N N . ILE A 1 192 ? -5.221 -4.662 -23.931 1.00 69.75 192 ILE A N 1
ATOM 1522 C CA . ILE A 1 192 ? -3.952 -3.942 -23.736 1.00 69.75 192 ILE A CA 1
ATOM 1523 C C . ILE A 1 192 ? -3.106 -4.613 -22.646 1.00 69.75 192 ILE A C 1
ATOM 1525 O O . ILE A 1 192 ? -1.930 -4.880 -22.871 1.00 69.75 192 ILE A O 1
ATOM 1529 N N . LEU A 1 193 ? -3.707 -4.948 -21.500 1.00 59.41 193 LEU A N 1
ATOM 1530 C CA . LEU A 1 193 ? -3.038 -5.669 -20.414 1.00 59.41 193 LEU A CA 1
ATOM 1531 C C . LEU A 1 193 ? -2.563 -7.051 -20.868 1.00 59.41 193 LEU A C 1
ATOM 1533 O O . LEU A 1 193 ? -1.437 -7.430 -20.565 1.00 59.41 193 LEU A O 1
ATOM 1537 N N . GLY A 1 194 ? -3.374 -7.770 -21.648 1.00 65.75 194 GLY A N 1
ATOM 1538 C CA . GLY A 1 194 ? -2.987 -9.052 -22.235 1.00 65.75 194 GLY A CA 1
ATOM 1539 C C . GLY A 1 194 ? -1.746 -8.943 -23.122 1.00 65.75 194 GLY A C 1
ATOM 1540 O O . GLY A 1 194 ? -0.811 -9.720 -22.958 1.00 65.75 194 GLY A O 1
ATOM 1541 N N . ILE A 1 195 ? -1.689 -7.941 -24.008 1.00 75.00 195 ILE A N 1
ATOM 1542 C CA . ILE A 1 195 ? -0.511 -7.697 -24.857 1.00 75.00 195 ILE A CA 1
ATOM 1543 C C . ILE A 1 195 ? 0.718 -7.361 -24.000 1.00 75.00 195 ILE A C 1
ATOM 1545 O O . ILE A 1 195 ? 1.786 -7.924 -24.230 1.00 75.00 195 ILE A O 1
ATOM 1549 N N . ILE A 1 196 ? 0.568 -6.498 -22.988 1.00 69.56 196 ILE A N 1
ATOM 1550 C CA . ILE A 1 196 ? 1.658 -6.146 -22.064 1.00 69.56 196 ILE A CA 1
ATOM 1551 C C . ILE A 1 196 ? 2.196 -7.399 -21.357 1.00 69.56 196 ILE A C 1
ATOM 1553 O O . ILE A 1 196 ? 3.408 -7.603 -21.329 1.00 69.56 196 ILE A O 1
ATOM 1557 N N . PHE A 1 197 ? 1.322 -8.269 -20.840 1.00 67.50 197 PHE A N 1
ATOM 1558 C CA . PHE A 1 197 ? 1.737 -9.504 -20.170 1.00 67.50 197 PHE A CA 1
ATOM 1559 C C . PHE A 1 197 ? 2.428 -10.496 -21.108 1.00 67.50 197 PHE A C 1
ATOM 1561 O O . PHE A 1 197 ? 3.407 -11.117 -20.702 1.00 67.50 197 PHE A O 1
ATOM 1568 N N . ILE A 1 198 ? 1.971 -10.622 -22.357 1.00 73.62 198 ILE A N 1
ATOM 1569 C CA . ILE A 1 198 ? 2.627 -11.480 -23.356 1.00 73.62 198 ILE A CA 1
ATOM 1570 C C . ILE A 1 198 ? 4.050 -10.982 -23.633 1.00 73.62 198 ILE A C 1
ATOM 1572 O O . ILE A 1 198 ? 4.993 -11.770 -23.605 1.00 73.62 198 ILE A O 1
ATOM 1576 N N . VAL A 1 199 ? 4.221 -9.675 -23.852 1.00 75.31 199 VAL A N 1
ATOM 1577 C CA . VAL A 1 199 ? 5.541 -9.075 -24.107 1.00 75.31 199 VAL A CA 1
ATOM 1578 C C . VAL A 1 199 ? 6.469 -9.250 -22.902 1.00 75.31 199 VAL A C 1
ATOM 1580 O O . VAL A 1 199 ? 7.619 -9.650 -23.076 1.00 75.31 199 VAL A O 1
ATOM 1583 N N . LEU A 1 200 ? 5.968 -9.026 -21.682 1.00 64.06 200 LEU A N 1
ATOM 1584 C CA . LEU A 1 200 ? 6.728 -9.270 -20.451 1.00 64.06 200 LEU A CA 1
ATOM 1585 C C . LEU A 1 200 ? 7.126 -10.745 -20.303 1.00 64.06 200 LEU A C 1
ATOM 1587 O O . LEU A 1 200 ? 8.264 -11.033 -19.948 1.00 64.06 200 LEU A O 1
ATOM 1591 N N . GLY A 1 201 ? 6.224 -11.679 -20.615 1.00 65.94 201 GLY A N 1
ATOM 1592 C CA . GLY A 1 201 ? 6.509 -13.114 -20.573 1.00 65.94 201 GLY A CA 1
ATOM 1593 C C . GLY A 1 201 ? 7.628 -13.521 -21.533 1.00 65.94 201 GLY A C 1
ATOM 1594 O O . GLY A 1 201 ? 8.555 -14.220 -21.130 1.00 65.94 201 GLY A O 1
ATOM 1595 N N . ILE A 1 202 ? 7.592 -13.029 -22.777 1.00 76.62 202 ILE A N 1
ATOM 1596 C CA . ILE A 1 202 ? 8.660 -13.261 -23.766 1.00 76.62 202 ILE A CA 1
ATOM 1597 C C . ILE A 1 202 ? 9.991 -12.691 -23.265 1.00 76.62 202 ILE A C 1
ATOM 1599 O O . ILE A 1 202 ? 11.021 -13.356 -23.370 1.00 76.62 202 ILE A O 1
ATOM 1603 N N . PHE A 1 203 ? 9.972 -11.487 -22.689 1.00 71.56 203 PHE A N 1
ATOM 1604 C CA . PHE A 1 203 ? 11.171 -10.854 -22.150 1.00 71.56 203 PHE A CA 1
ATOM 1605 C C . PHE A 1 203 ? 11.789 -11.674 -21.009 1.00 71.56 203 PHE A C 1
ATOM 1607 O O . PHE A 1 203 ? 12.988 -11.928 -21.035 1.00 71.56 203 PHE A O 1
ATOM 1614 N N . ILE A 1 204 ? 10.979 -12.164 -20.062 1.00 68.44 204 ILE A N 1
ATOM 1615 C CA . ILE A 1 204 ? 11.445 -13.003 -18.942 1.00 68.44 204 ILE A CA 1
ATOM 1616 C C . ILE A 1 204 ? 12.069 -14.311 -19.445 1.00 68.44 204 ILE A C 1
ATOM 1618 O O . ILE A 1 204 ? 13.104 -14.741 -18.937 1.00 68.44 204 ILE A O 1
ATOM 1622 N N . ILE A 1 205 ? 11.451 -14.947 -20.444 1.00 74.75 205 ILE A N 1
ATOM 1623 C CA . ILE A 1 205 ? 11.980 -16.173 -21.055 1.00 74.75 205 ILE A CA 1
ATOM 1624 C C . ILE A 1 205 ? 13.339 -15.893 -21.707 1.00 74.75 205 ILE A C 1
ATOM 1626 O O . ILE A 1 205 ? 14.294 -16.635 -21.480 1.00 74.75 205 ILE A O 1
ATOM 1630 N N . GLY A 1 206 ? 13.443 -14.797 -22.463 1.00 75.56 206 GLY A N 1
ATOM 1631 C CA . GLY A 1 206 ? 14.699 -14.358 -23.065 1.00 75.56 206 GLY A CA 1
ATOM 1632 C C . GLY A 1 206 ? 15.776 -14.058 -22.024 1.00 75.56 206 GLY A C 1
ATOM 1633 O O . GLY A 1 206 ? 16.921 -14.449 -22.212 1.00 75.56 206 GLY A O 1
ATOM 1634 N N . ASP A 1 207 ? 15.410 -13.438 -20.903 1.00 68.31 207 ASP A N 1
ATOM 1635 C CA . ASP A 1 207 ? 16.340 -13.094 -19.826 1.00 68.31 207 ASP A CA 1
ATOM 1636 C C . ASP A 1 207 ? 17.006 -14.324 -19.203 1.00 68.31 207 ASP A C 1
ATOM 1638 O O . ASP A 1 207 ? 18.206 -14.311 -18.926 1.00 68.31 207 ASP A O 1
ATOM 1642 N N . LYS A 1 208 ? 16.228 -15.400 -19.030 1.00 76.44 208 LYS A N 1
ATOM 1643 C CA . LYS A 1 208 ? 16.704 -16.660 -18.450 1.00 76.44 208 LYS A CA 1
ATOM 1644 C C . LYS A 1 208 ? 17.451 -17.548 -19.439 1.00 76.44 208 LYS A C 1
ATOM 1646 O O . LYS A 1 208 ? 18.360 -18.252 -19.018 1.00 76.44 208 LYS A O 1
ATOM 1651 N N . LEU A 1 209 ? 17.080 -17.524 -20.720 1.00 80.69 209 LEU A N 1
ATOM 1652 C CA . LEU A 1 209 ? 17.708 -18.354 -21.756 1.00 80.69 209 LEU A CA 1
ATOM 1653 C C . LEU A 1 209 ? 18.941 -17.699 -22.385 1.00 80.69 209 LEU A C 1
ATOM 1655 O O . LEU A 1 209 ? 19.848 -18.400 -22.818 1.00 80.69 209 LEU A O 1
ATOM 1659 N N . ALA A 1 210 ? 19.013 -16.366 -22.441 1.00 79.00 210 ALA A N 1
ATOM 1660 C CA . ALA A 1 210 ? 20.131 -15.664 -23.072 1.00 79.00 210 ALA A CA 1
ATOM 1661 C C . ALA A 1 210 ? 21.519 -16.071 -22.530 1.00 79.00 210 ALA A C 1
ATOM 1663 O O . ALA A 1 210 ? 22.418 -16.226 -23.360 1.00 79.00 210 ALA A O 1
ATOM 1664 N N . PRO A 1 211 ? 21.718 -16.301 -21.211 1.00 79.50 211 PRO A N 1
ATOM 1665 C CA . PRO A 1 211 ? 22.993 -16.768 -20.654 1.00 79.50 211 PRO A CA 1
ATOM 1666 C C . PRO A 1 211 ? 23.479 -18.121 -21.177 1.00 79.50 211 PRO A C 1
ATOM 1668 O O . PRO A 1 211 ? 24.672 -18.394 -21.096 1.00 79.50 211 PRO A O 1
ATOM 1671 N N . GLU A 1 212 ? 22.598 -18.962 -21.727 1.00 84.25 212 GLU A N 1
ATOM 1672 C CA . GLU A 1 212 ? 22.994 -20.248 -22.317 1.00 84.25 212 GLU A CA 1
ATOM 1673 C C . GLU A 1 212 ? 23.639 -20.081 -23.700 1.00 84.25 212 GLU A C 1
ATOM 1675 O O . GLU A 1 212 ? 24.459 -20.901 -24.109 1.00 84.25 212 GLU A O 1
ATOM 1680 N N . PHE A 1 213 ? 23.290 -19.011 -24.420 1.00 82.38 213 PHE A N 1
ATOM 1681 C CA . PHE A 1 213 ? 23.726 -18.778 -25.800 1.00 82.38 213 PHE A CA 1
ATOM 1682 C C . PHE A 1 213 ? 24.761 -17.658 -25.934 1.00 82.38 213 PHE A C 1
ATOM 1684 O O . PHE A 1 213 ? 25.483 -17.605 -26.931 1.00 82.38 213 PHE A O 1
ATOM 1691 N N . PHE A 1 214 ? 24.838 -16.752 -24.957 1.00 83.56 214 PHE A N 1
ATOM 1692 C CA . PHE A 1 214 ? 25.678 -15.561 -25.020 1.00 83.56 214 PHE A CA 1
ATOM 1693 C C . PHE A 1 214 ? 26.478 -15.362 -23.733 1.00 83.56 214 PHE A C 1
ATOM 1695 O O . PHE A 1 214 ? 26.016 -15.656 -22.635 1.00 83.56 214 PHE A O 1
ATOM 1702 N N . ASP A 1 215 ? 27.678 -14.794 -23.866 1.00 86.75 215 ASP A N 1
ATOM 1703 C CA . ASP A 1 215 ? 28.508 -14.454 -22.712 1.00 86.75 215 ASP A CA 1
ATOM 1704 C C . ASP A 1 215 ? 27.860 -13.350 -21.855 1.00 86.75 215 ASP A C 1
ATOM 1706 O O . ASP A 1 215 ? 27.260 -12.396 -22.374 1.00 86.75 215 ASP A O 1
ATOM 1710 N N . TYR A 1 216 ? 28.036 -13.440 -20.536 1.00 79.44 216 TYR A N 1
ATOM 1711 C CA . TYR A 1 216 ? 27.452 -12.529 -19.547 1.00 79.44 216 TYR A CA 1
ATOM 1712 C C . TYR A 1 216 ? 27.778 -11.059 -19.840 1.00 79.44 216 TYR A C 1
ATOM 1714 O O . TYR A 1 216 ? 26.925 -10.180 -19.680 1.00 79.44 216 TYR A O 1
ATOM 1722 N N . ALA A 1 217 ? 28.994 -10.775 -20.320 1.00 82.06 217 ALA A N 1
ATOM 1723 C CA . ALA A 1 217 ? 29.412 -9.424 -20.684 1.00 82.06 217 ALA A CA 1
ATOM 1724 C C . ALA A 1 217 ? 28.618 -8.860 -21.877 1.00 82.06 217 ALA A C 1
ATOM 1726 O O . ALA A 1 217 ? 28.296 -7.668 -21.898 1.00 82.06 217 ALA A O 1
ATOM 1727 N N . SER A 1 218 ? 28.277 -9.707 -22.851 1.00 79.88 218 SER A N 1
ATOM 1728 C CA . SER A 1 218 ? 27.489 -9.328 -24.029 1.00 79.88 218 SER A CA 1
ATOM 1729 C C . SER A 1 218 ? 26.024 -9.118 -23.664 1.00 79.88 218 SER A C 1
ATOM 1731 O O . SER A 1 218 ? 25.428 -8.118 -24.060 1.00 79.88 218 SER A O 1
ATOM 1733 N N . ILE A 1 219 ? 25.469 -9.995 -22.824 1.00 76.19 219 ILE A N 1
ATOM 1734 C CA . ILE A 1 219 ? 24.089 -9.887 -22.335 1.00 76.19 219 ILE A CA 1
ATOM 1735 C C . ILE A 1 219 ? 23.894 -8.596 -21.553 1.00 76.19 219 ILE A C 1
ATOM 1737 O O . ILE A 1 219 ? 22.924 -7.881 -21.791 1.00 76.19 219 ILE A O 1
ATOM 1741 N N . ARG A 1 220 ? 24.826 -8.255 -20.655 1.00 75.75 220 ARG A N 1
ATOM 1742 C CA . ARG A 1 220 ? 24.736 -7.019 -19.869 1.00 75.75 220 ARG A CA 1
ATOM 1743 C C . ARG A 1 220 ? 24.693 -5.781 -20.763 1.00 75.75 220 ARG A C 1
ATOM 1745 O O . ARG A 1 220 ? 23.839 -4.926 -20.560 1.00 75.75 220 ARG A O 1
ATOM 1752 N N . LYS A 1 221 ? 25.562 -5.718 -21.779 1.00 80.19 221 LYS A N 1
ATOM 1753 C CA . LYS A 1 221 ? 25.571 -4.616 -22.754 1.00 80.19 221 LYS A CA 1
ATOM 1754 C C . LYS A 1 221 ? 24.259 -4.549 -23.534 1.00 80.19 221 LYS A C 1
ATOM 1756 O O . LYS A 1 221 ? 23.687 -3.475 -23.669 1.00 80.19 221 LYS A O 1
ATOM 1761 N N . VAL A 1 222 ? 23.754 -5.687 -24.011 1.00 78.25 222 VAL A N 1
ATOM 1762 C CA . VAL A 1 222 ? 22.477 -5.750 -24.740 1.00 78.25 222 VAL A CA 1
ATOM 1763 C C . VAL A 1 222 ? 21.312 -5.292 -23.858 1.00 78.25 222 VAL A C 1
ATOM 1765 O O . VAL A 1 222 ? 20.519 -4.468 -24.305 1.00 78.25 222 VAL A O 1
ATOM 1768 N N . LYS A 1 223 ? 21.236 -5.743 -22.598 1.00 72.19 223 LYS A N 1
ATOM 1769 C CA . LYS A 1 223 ? 20.223 -5.289 -21.628 1.00 72.19 223 LYS A CA 1
ATOM 1770 C C . LYS A 1 223 ? 20.277 -3.776 -21.419 1.00 72.19 223 LYS A C 1
ATOM 1772 O O . LYS A 1 223 ? 19.240 -3.119 -21.441 1.00 72.19 223 LYS A O 1
ATOM 1777 N N . GLU A 1 224 ? 21.477 -3.226 -21.254 1.00 72.88 224 GLU A N 1
ATOM 1778 C CA . GLU A 1 224 ? 21.691 -1.792 -21.056 1.00 72.88 224 GLU A CA 1
ATOM 1779 C C . GLU A 1 224 ? 21.235 -0.979 -22.278 1.00 72.88 224 GLU A C 1
ATOM 1781 O O . GLU A 1 224 ? 20.443 -0.046 -22.138 1.00 72.88 224 GLU A O 1
ATOM 1786 N N . TYR A 1 225 ? 21.625 -1.383 -23.492 1.00 80.44 225 TYR A N 1
ATOM 1787 C CA . TYR A 1 225 ? 21.197 -0.707 -24.721 1.00 80.44 225 TYR A CA 1
ATOM 1788 C C . TYR A 1 225 ? 19.695 -0.836 -24.989 1.00 80.44 225 TYR A C 1
ATOM 1790 O O . TYR A 1 225 ? 19.067 0.147 -25.378 1.00 80.44 225 TYR A O 1
ATOM 1798 N N . ILE A 1 226 ? 19.095 -2.008 -24.754 1.00 75.81 226 ILE A N 1
ATOM 1799 C CA . ILE A 1 226 ? 17.642 -2.201 -24.877 1.00 75.81 226 ILE A CA 1
ATOM 1800 C C . ILE A 1 226 ? 16.907 -1.291 -23.888 1.00 75.81 226 ILE A C 1
ATOM 1802 O O . ILE A 1 226 ? 15.956 -0.611 -24.279 1.00 75.81 226 ILE A O 1
ATOM 1806 N N . GLY A 1 227 ? 17.373 -1.219 -22.637 1.00 68.75 227 GLY A N 1
ATOM 1807 C CA . GLY A 1 227 ? 16.828 -0.313 -21.628 1.00 68.75 227 GLY A CA 1
ATOM 1808 C C . GLY A 1 227 ? 16.883 1.149 -22.077 1.00 68.75 227 GLY A C 1
ATOM 1809 O O . GLY A 1 227 ? 15.875 1.854 -22.010 1.00 68.75 227 GLY A O 1
ATOM 1810 N N . ILE A 1 228 ? 18.019 1.594 -22.626 1.00 72.38 228 ILE A N 1
ATOM 1811 C CA . ILE A 1 228 ? 18.200 2.954 -23.164 1.00 72.38 228 ILE A CA 1
ATOM 1812 C C . ILE A 1 228 ? 17.271 3.228 -24.357 1.00 72.38 228 ILE A C 1
ATOM 1814 O O . ILE A 1 228 ? 16.639 4.282 -24.417 1.00 72.38 228 ILE A O 1
ATOM 1818 N N . VAL A 1 229 ? 17.151 2.303 -25.311 1.00 79.81 229 VAL A N 1
ATOM 1819 C CA . VAL A 1 229 ? 16.291 2.491 -26.492 1.00 79.81 229 VAL A CA 1
ATOM 1820 C C . VAL A 1 229 ? 14.817 2.564 -26.092 1.00 79.81 229 VAL A C 1
ATOM 1822 O O . VAL A 1 229 ? 14.118 3.488 -26.513 1.00 79.81 229 VAL A O 1
ATOM 1825 N N . ILE A 1 230 ? 14.348 1.641 -25.245 1.00 74.25 230 ILE A N 1
ATOM 1826 C CA . ILE A 1 230 ? 12.953 1.617 -24.782 1.00 74.25 230 ILE A CA 1
ATOM 1827 C C . ILE A 1 230 ? 12.639 2.878 -23.976 1.00 74.25 230 ILE A C 1
ATOM 1829 O O . ILE A 1 230 ? 11.646 3.549 -24.259 1.00 74.25 230 ILE A O 1
ATOM 1833 N N . SER A 1 231 ? 13.490 3.230 -23.007 1.00 62.00 231 SER A N 1
ATOM 1834 C CA . SER A 1 231 ? 13.312 4.436 -22.190 1.00 62.00 231 SER A CA 1
ATOM 1835 C C . SER A 1 231 ? 13.245 5.700 -23.043 1.00 62.00 231 SER A C 1
ATOM 1837 O O . SER A 1 231 ? 12.331 6.509 -22.874 1.00 62.00 231 SER A O 1
ATOM 1839 N N . SER A 1 232 ? 14.152 5.834 -24.012 1.00 74.69 232 SER A N 1
ATOM 1840 C CA . SER A 1 232 ? 14.201 6.988 -24.911 1.00 74.69 232 SER A CA 1
ATOM 1841 C C . SER A 1 232 ? 12.938 7.083 -25.764 1.00 74.69 232 SER A C 1
ATOM 1843 O O . SER A 1 232 ? 12.303 8.135 -25.820 1.00 74.69 232 SER A O 1
ATOM 1845 N N . PHE A 1 233 ? 12.519 5.975 -26.383 1.00 82.06 233 PHE A N 1
ATOM 1846 C CA . PHE A 1 233 ? 11.314 5.945 -27.211 1.00 82.06 233 PHE A CA 1
ATOM 1847 C C . PHE A 1 233 ? 10.053 6.275 -26.406 1.00 82.06 233 PHE A C 1
ATOM 1849 O O . PHE A 1 233 ? 9.166 6.985 -26.888 1.00 82.06 233 PHE A O 1
ATOM 1856 N N . LEU A 1 234 ? 9.982 5.798 -25.164 1.00 73.00 234 LEU A N 1
ATOM 1857 C CA . LEU A 1 234 ? 8.861 6.044 -24.270 1.00 73.00 234 LEU A CA 1
ATOM 1858 C C . LEU A 1 234 ? 8.773 7.532 -23.901 1.00 73.00 234 LEU A C 1
ATOM 1860 O O . LEU A 1 234 ? 7.715 8.139 -24.083 1.00 73.00 234 LEU A O 1
ATOM 1864 N N . VAL A 1 235 ? 9.876 8.146 -23.458 1.00 71.50 235 VAL A N 1
ATOM 1865 C CA . VAL A 1 235 ? 9.922 9.583 -23.128 1.00 71.50 235 VAL A CA 1
ATOM 1866 C C . VAL A 1 235 ? 9.561 10.437 -24.342 1.00 71.50 235 VAL A C 1
ATOM 1868 O O . VAL A 1 235 ? 8.737 11.345 -24.224 1.00 71.50 235 VAL A O 1
ATOM 1871 N N . ILE A 1 236 ? 10.106 10.113 -25.518 1.00 81.00 236 ILE A N 1
ATOM 1872 C CA . ILE A 1 236 ? 9.794 10.810 -26.773 1.00 81.00 236 ILE A CA 1
ATOM 1873 C C . ILE A 1 236 ? 8.302 10.682 -27.101 1.00 81.00 236 ILE A C 1
ATOM 1875 O O . ILE A 1 236 ? 7.645 11.682 -27.387 1.00 81.00 236 ILE A O 1
ATOM 1879 N N . SER A 1 237 ? 7.737 9.477 -27.000 1.00 78.75 237 SER A N 1
ATOM 1880 C CA . SER A 1 237 ? 6.317 9.228 -27.280 1.00 78.75 237 SER A CA 1
ATOM 1881 C C . SER A 1 237 ? 5.394 9.990 -26.325 1.00 78.75 237 SER A C 1
ATOM 1883 O O . SER A 1 237 ? 4.389 10.558 -26.759 1.00 78.75 237 SER A O 1
ATOM 1885 N N . ILE A 1 238 ? 5.737 10.046 -25.033 1.00 70.12 238 ILE A N 1
ATOM 1886 C CA . ILE A 1 238 ? 5.012 10.854 -24.043 1.00 70.12 238 ILE A CA 1
ATOM 1887 C C . ILE A 1 238 ? 5.116 12.341 -24.389 1.00 70.12 238 ILE A C 1
ATOM 1889 O O . ILE A 1 238 ? 4.090 13.022 -24.409 1.00 70.12 238 ILE A O 1
ATOM 1893 N N . GLY A 1 239 ? 6.317 12.834 -24.706 1.00 69.88 239 GLY A N 1
ATOM 1894 C CA . GLY A 1 239 ? 6.549 14.227 -25.090 1.00 69.88 239 GLY A CA 1
ATOM 1895 C C . GLY A 1 239 ? 5.719 14.643 -26.305 1.00 69.88 239 GLY A C 1
ATOM 1896 O O . GLY A 1 239 ? 4.998 15.638 -26.249 1.00 69.88 239 GLY A O 1
ATOM 1897 N N . ILE A 1 240 ? 5.728 13.835 -27.370 1.00 85.38 240 ILE A N 1
ATOM 1898 C CA . ILE A 1 240 ? 4.919 14.067 -28.576 1.00 85.38 240 ILE A CA 1
ATOM 1899 C C . ILE A 1 240 ? 3.425 14.072 -28.231 1.00 85.38 240 ILE A C 1
ATOM 1901 O O . ILE A 1 240 ? 2.697 14.981 -28.629 1.00 85.38 240 ILE A O 1
ATOM 1905 N N . LYS A 1 241 ? 2.949 13.090 -27.457 1.00 78.50 241 LYS A N 1
ATOM 1906 C CA . LYS A 1 241 ? 1.533 13.006 -27.076 1.00 78.50 241 LYS A CA 1
ATOM 1907 C C . LYS A 1 241 ? 1.082 14.211 -26.247 1.00 78.50 241 LYS A C 1
ATOM 1909 O O . LYS A 1 241 ? -0.033 14.696 -26.447 1.00 78.50 241 LYS A O 1
ATOM 1914 N N . LEU A 1 242 ? 1.924 14.700 -25.337 1.00 67.38 242 LEU A N 1
ATOM 1915 C CA . LEU A 1 242 ? 1.646 15.906 -24.558 1.00 67.38 242 LEU A CA 1
ATOM 1916 C C . LEU A 1 242 ? 1.542 17.132 -25.471 1.00 67.38 242 LEU A C 1
ATOM 1918 O O . LEU A 1 242 ? 0.545 17.847 -25.397 1.00 67.38 242 LEU A O 1
ATOM 1922 N N . LEU A 1 243 ? 2.488 17.317 -26.398 1.00 74.31 243 LEU A N 1
ATOM 1923 C CA . LEU A 1 243 ? 2.448 18.417 -27.370 1.00 74.31 243 LEU A CA 1
ATOM 1924 C C . LEU A 1 243 ? 1.145 18.417 -28.185 1.00 74.31 243 LEU A C 1
ATOM 1926 O O . LEU A 1 243 ? 0.492 19.454 -28.286 1.00 74.31 243 LEU A O 1
ATOM 1930 N N . LEU A 1 244 ? 0.717 17.248 -28.670 1.00 82.31 244 LEU A N 1
ATOM 1931 C CA . LEU A 1 244 ? -0.510 17.088 -29.461 1.00 82.31 244 LEU A CA 1
ATOM 1932 C C . LEU A 1 244 ? -1.806 17.227 -28.642 1.00 82.31 244 LEU A C 1
ATOM 1934 O O . LEU A 1 244 ? -2.859 17.548 -29.189 1.00 82.31 244 LEU A O 1
ATOM 1938 N N . THR A 1 245 ? -1.762 16.977 -27.332 1.00 65.75 245 THR A N 1
ATOM 1939 C CA . THR A 1 245 ? -2.933 17.148 -26.454 1.00 65.75 245 THR A CA 1
ATOM 1940 C C . THR A 1 245 ? -3.180 18.630 -26.160 1.00 65.75 245 THR A C 1
ATOM 1942 O O . THR A 1 245 ? -4.329 19.064 -26.093 1.00 65.75 245 THR A O 1
ATOM 1945 N N . THR A 1 246 ? -2.115 19.430 -26.043 1.00 54.47 246 THR A N 1
ATOM 1946 C CA . THR A 1 246 ? -2.218 20.876 -25.781 1.00 54.47 246 THR A CA 1
ATOM 1947 C C . THR A 1 246 ? -2.822 21.656 -26.950 1.00 54.47 246 THR A C 1
ATOM 1949 O O . THR A 1 246 ? -3.521 22.641 -26.727 1.00 54.47 246 THR A O 1
ATOM 1952 N N . THR A 1 247 ? -2.579 21.232 -28.193 1.00 54.97 247 THR A N 1
ATOM 1953 C CA . THR A 1 247 ? -3.138 21.880 -29.392 1.00 54.97 247 THR A CA 1
ATOM 1954 C C . THR A 1 247 ? -4.634 21.621 -29.539 1.00 54.97 247 THR A C 1
ATOM 1956 O O . THR A 1 247 ? -5.386 22.541 -29.839 1.00 54.97 247 THR A O 1
ATOM 1959 N N . LYS A 1 248 ? -5.099 20.412 -29.213 1.00 52.19 248 LYS A N 1
ATOM 1960 C CA . LYS A 1 248 ? -6.511 20.025 -29.353 1.00 52.19 248 LYS A CA 1
ATOM 1961 C C . LYS A 1 248 ? -7.464 20.738 -28.378 1.00 52.19 248 LYS A C 1
ATOM 1963 O O . LYS A 1 248 ? -8.636 20.897 -28.688 1.00 52.19 248 LYS A O 1
ATOM 1968 N N . ASN A 1 249 ? -6.968 21.190 -27.223 1.00 49.53 249 ASN A N 1
ATOM 1969 C CA . ASN A 1 249 ? -7.741 21.989 -26.257 1.00 49.53 249 ASN A CA 1
ATOM 1970 C C . ASN A 1 249 ? -7.784 23.494 -26.585 1.00 49.53 249 ASN A C 1
ATOM 1972 O O . ASN A 1 249 ? -8.497 24.223 -25.907 1.00 49.53 249 ASN A O 1
ATOM 1976 N N . LYS A 1 250 ? -7.014 23.973 -27.573 1.00 49.34 250 LYS A N 1
ATOM 1977 C CA . LYS A 1 250 ? -7.074 25.369 -28.047 1.00 49.34 250 LYS A CA 1
ATOM 1978 C C . LYS A 1 250 ? -8.025 25.570 -29.231 1.00 49.34 250 LYS A C 1
ATOM 1980 O O . LYS A 1 250 ? -8.308 26.710 -29.573 1.00 49.34 250 LYS A O 1
ATOM 1985 N N . GLU A 1 251 ? -8.491 24.487 -29.848 1.00 49.47 251 GLU A N 1
ATOM 1986 C CA . GLU A 1 251 ? -9.386 24.508 -31.015 1.00 49.47 251 GLU A CA 1
ATOM 1987 C C . GLU A 1 251 ? -10.858 24.204 -30.663 1.00 49.47 251 GLU A C 1
ATOM 1989 O O . GLU A 1 251 ? -11.680 24.098 -31.570 1.00 49.47 251 GLU A O 1
ATOM 1994 N N . ASN A 1 252 ? -11.194 24.098 -29.368 1.00 40.81 252 ASN A N 1
ATOM 1995 C CA . ASN A 1 252 ? -12.567 23.993 -28.854 1.00 40.81 252 ASN A CA 1
ATOM 1996 C C . ASN A 1 252 ? -12.925 25.202 -27.989 1.00 40.81 252 ASN A C 1
ATOM 1998 O O . ASN A 1 252 ? -12.120 25.515 -27.082 1.00 40.81 252 ASN A O 1
#

Mean predicted aligned error: 10.78 Å

Secondary structure (DSSP, 8-state):
---HHHHHHHTTSTTHHHHHHT-HHHHHHHHHHHHHHHHHHHHHHHTHHHHTTTHHHHHHHHHHHHHHHHHHHHHHHHHHHTTS--TT-HHHHHHHHHHHHHHHHTTSTTHHHHHTT-HHHHHHHHHHHHHHHHHHHHS--HHHHTHHHHHHHHHHHHHHHHHHHHTTTTTS----------TTSHHHHHHHHHHHHHHHHHHHHHHHHHHHHS-HHHHHHHHHHHHHHHHHHHHHHHHHHHHHHHHHTT--

Organism: NCBI:txid1121302

pLDDT: mean 80.64, std 15.6, range [37.44, 97.81]

Sequence (252 aa):
MKSRFKTFILSAIPGLGHIYLGDTSRGIIFFIAIVVMCFSSSFMGYNHEVFNGMHHFFECLIPILWAYQAIDAQITISKVENGKIILDDENEGRFRNNLLIATLLSIIPGVGHFYIGRKNKGEKLFVIFLIAYLISSFINLDIIRLAVPVIMIYSILDLRNEFNANSILSLSEVKDCTTNYENGSLTKLGKILGIIFIVLGIFIIGDKLAPEFFDYASIRKVKEYIGIVISSFLVISIGIKLLLTTTKNKEN

Solvent-accessible surface area (backbone atoms only — not comparable to full-atom values): 13589 Å² total; per-residue (Å²): 134,87,54,70,68,58,34,50,62,36,18,76,43,67,23,42,16,26,39,73,74,63,41,43,71,57,9,50,51,44,32,50,50,50,52,52,45,54,50,48,24,51,54,31,53,77,40,34,87,82,45,71,63,50,25,59,59,46,54,59,45,49,62,52,52,49,51,48,51,33,51,48,35,56,52,47,54,54,32,40,76,68,70,74,46,62,81,86,37,64,66,62,47,50,53,55,44,52,53,50,53,26,46,61,38,7,65,48,34,18,47,14,32,45,72,74,67,40,47,77,56,10,51,54,39,32,52,52,46,52,50,43,47,54,48,31,70,40,34,92,45,71,72,47,52,53,48,48,64,51,48,22,53,48,34,36,50,53,48,52,54,52,51,59,63,48,56,78,68,47,88,81,53,91,64,79,85,79,72,86,79,78,79,71,58,66,62,55,50,52,51,53,53,49,52,52,51,51,55,51,51,54,48,55,52,48,66,70,49,44,66,80,81,42,55,68,75,57,50,52,52,51,53,51,52,51,30,51,51,54,34,51,53,50,54,50,51,50,53,52,52,51,59,59,52,60,56,62,64,72,78,106

Foldseek 3Di:
DQDLVVLLVLLLQQLRSCVSVVLNLLSVLRNVLLVVLVVVLVVCVVVCVVNVPCSVVSVVVNVVSSVVRSVVSSVVVVCVVVVNDDSPPPVSSVLVSLLVNLLSLLLQPLRSCVSVVNNVRSVVLNVVLVLLSVLCVLDVDPVSVVVNVVSSVVSSVVSVVVSVVCVVVPVVDPDDPPDDDPPPPPVVVVVVVVVVVVVVVVVVVCLVCVVVPDPPVVVVVVSNVVSVVVSVVSVVVVVVVVVVVVVVVVVD

Radius of gyration: 22.76 Å; Cα contacts (8 Å, |Δi|>4): 194; chains: 1; bounding box: 60×46×62 Å